Protein AF-A0A960UH64-F1 (afdb_monomer)

Nearest PDB structures (foldseek):
  5wip-assembly2_C  TM=5.160E-01  e=3.549E+00  Escherichia coli
  3jz6-assembly1_B  TM=3.377E-01  e=2.152E+00  Mycolicibacterium smegmatis

Solvent-accessible surface area (backbone atoms only — not comparable to full-atom values): 14052 Å² total; per-residue (Å²): 138,87,81,83,78,82,79,77,79,79,76,73,73,74,68,74,77,76,62,58,69,47,74,23,40,41,36,52,52,92,65,60,52,46,30,49,35,31,14,80,84,61,44,69,88,52,96,62,34,46,77,42,92,66,54,52,93,79,38,16,46,43,42,82,36,51,4,58,62,13,34,42,33,33,27,91,78,78,88,62,60,41,90,68,32,37,85,74,21,40,36,48,42,48,28,22,45,37,39,30,31,28,49,55,28,56,76,70,24,73,30,44,35,60,65,40,37,43,38,34,47,38,72,60,39,43,84,85,53,72,68,40,37,36,32,50,77,42,62,80,45,35,32,27,36,68,90,76,21,44,31,33,37,29,30,24,36,40,39,37,40,69,91,48,70,53,66,41,72,75,29,52,35,40,42,40,38,50,79,38,48,56,78,43,65,83,72,53,83,86,43,66,64,51,45,67,45,51,38,49,52,35,56,69,68,59,34,46,28,41,37,39,41,39,37,34,36,46,48,61,47,45,95,89,53,93,51,69,63,25,47,36,38,38,37,43,32,24,42,35,62,83,66,87,67,97,75,68,74,88,66,69,73,74,77,82,112

Sequence (257 aa):
MRRFLFALALLTAALPAGAAELTYSFLAGDVSMVNHWPGADGHVGTVDDVVDGNTSPMSGSDPNLNGSYCYNAFDFGSGNTDTGMPPGFNAMTFVDGTVGIDTDVAASGGGPLVTGMEILSGTQPFQGHGPFSASFINVSAGSYDPGTGAFSLTCDFQATLVGGSDQADGMVLTGAAWVLDQADFSTGVGDPYVDDVLVTLAQDAGATSLVYVQVSGTVPAANGGSWPAMPIYGVIVGLSSATPTAESSLGAIKSLF

Radius of gyration: 20.9 Å; Cα contacts (8 Å, |Δi|>4): 596; chains: 1; bounding box: 45×67×73 Å

Foldseek 3Di:
DDDDDPPPPPPPPPPPPQQDKDKFWFAFDPPQLQQFQQALVRFRPDPRGGRDPDAFPLFGFRRPFGQNRKKKFKDQPPPDDTNSHHPPTRDMAGWTWMWIARVVCLVVKAWAGTAKTKTWGPDDDSPPWGTKIKIFPGWDTKTADQLQQWIKTFTKMWMQIPVGIDIFHRWIKTDGKYKDFPVCLVVDNPDCCCNVPVSVVCVLQQFGMKMWDWIWTWRPDDPPDPGHTMIMIIITITTHHPDDPPPRNPPDPVPPD

Secondary structure (DSSP, 8-state):
--------------------EEEEEE---SS--TTEE--TTS-SSSTT-EE-SS--SS----S-SS-TT-EEEE--S-SPPPTTSSTT--EEEE-EEEEEEEHHHHHH-SS-SEEEEEEE-----STT----EEEEEEEEEEEE-TTT-EEEEEEEEEEEETTEEEEEEEEEEEEEEEEEETTGGGT--S-HIIIIIIHHHHHHTT-SEEEEEEEEEEEPPPTT-SPPPEEEEEEEEEEE-SS--TTSTTSSGGG--

Mean predicted aligned error: 11.51 Å

Structure (mmCIF, N/CA/C/O backbone):
data_AF-A0A960UH64-F1
#
_entry.id   AF-A0A960UH64-F1
#
loop_
_atom_site.group_PDB
_atom_site.id
_atom_site.type_symbol
_atom_site.label_atom_id
_atom_site.label_alt_id
_atom_site.label_comp_id
_atom_site.label_asym_id
_atom_site.label_entity_id
_atom_site.label_seq_id
_atom_site.pdbx_PDB_ins_code
_atom_site.Cartn_x
_atom_site.Cartn_y
_atom_site.Cartn_z
_atom_site.occupancy
_atom_site.B_iso_or_equiv
_atom_site.auth_seq_id
_atom_site.auth_comp_id
_atom_site.auth_asym_id
_atom_site.auth_atom_id
_atom_site.pdbx_PDB_model_num
ATOM 1 N N . MET A 1 1 ? 25.027 43.057 49.360 1.00 35.31 1 MET A N 1
ATOM 2 C CA . MET A 1 1 ? 25.355 42.261 48.157 1.00 35.31 1 MET A CA 1
ATOM 3 C C . MET A 1 1 ? 24.121 41.463 47.753 1.00 35.31 1 MET A C 1
ATOM 5 O O . MET A 1 1 ? 23.773 40.513 48.439 1.00 35.31 1 MET A O 1
ATOM 9 N N . ARG A 1 2 ? 23.398 41.921 46.723 1.00 25.47 2 ARG A N 1
ATOM 10 C CA . ARG A 1 2 ? 22.181 41.281 46.194 1.00 25.47 2 ARG A CA 1
ATOM 11 C C . ARG A 1 2 ? 22.601 40.231 45.163 1.00 25.47 2 ARG A C 1
ATOM 13 O O . ARG A 1 2 ? 23.235 40.592 44.178 1.00 25.47 2 ARG A O 1
ATOM 20 N N . ARG A 1 3 ? 22.296 38.955 45.403 1.00 27.31 3 ARG A N 1
ATOM 21 C CA . ARG A 1 3 ? 22.497 37.879 44.422 1.00 27.31 3 ARG A CA 1
ATOM 22 C C . ARG A 1 3 ? 21.222 37.758 43.589 1.00 27.31 3 ARG A C 1
ATOM 24 O O . ARG A 1 3 ? 20.190 37.354 44.109 1.00 27.31 3 ARG A O 1
ATOM 31 N N . PHE A 1 4 ? 21.306 38.169 42.327 1.00 25.70 4 PHE A N 1
ATOM 32 C CA . PHE A 1 4 ? 20.322 37.855 41.296 1.00 25.70 4 PHE A CA 1
ATOM 33 C C . PHE A 1 4 ? 20.438 36.358 40.979 1.00 25.70 4 PHE A C 1
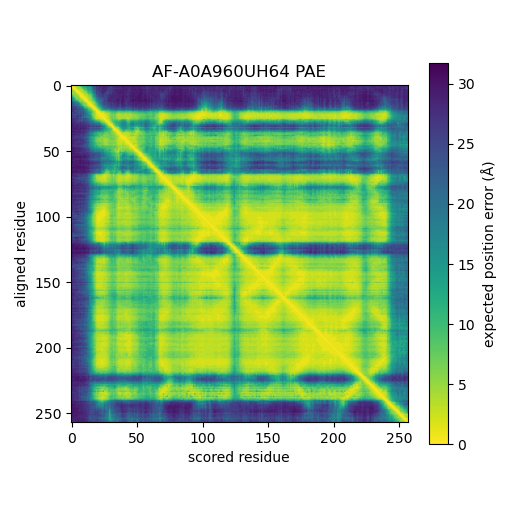ATOM 35 O O . PHE A 1 4 ? 21.462 35.924 40.456 1.00 25.70 4 PHE A O 1
ATOM 42 N N . LEU A 1 5 ? 19.420 35.568 41.329 1.00 26.08 5 LEU A N 1
ATOM 43 C CA . LEU A 1 5 ? 19.230 34.242 40.747 1.00 26.08 5 LEU A CA 1
ATOM 44 C C . LEU A 1 5 ? 18.577 34.443 39.376 1.00 26.08 5 LEU A C 1
ATOM 46 O O . LEU A 1 5 ? 17.445 34.916 39.290 1.00 26.08 5 LEU A O 1
ATOM 50 N N . PHE A 1 6 ? 19.301 34.099 38.314 1.00 28.88 6 PHE A N 1
ATOM 51 C CA . PHE A 1 6 ? 18.718 33.868 36.999 1.00 28.88 6 PHE A CA 1
ATOM 52 C C . PHE A 1 6 ? 17.821 32.629 37.098 1.00 28.88 6 PHE A C 1
ATOM 54 O O . PHE A 1 6 ? 18.313 31.514 37.268 1.00 28.88 6 PHE A O 1
ATOM 61 N N . ALA A 1 7 ? 16.506 32.827 37.024 1.00 27.81 7 ALA A N 1
ATOM 62 C CA . ALA A 1 7 ? 15.573 31.752 36.738 1.00 27.81 7 ALA A CA 1
ATOM 63 C C . ALA A 1 7 ? 15.769 31.362 35.268 1.00 27.81 7 ALA A C 1
ATOM 65 O O . ALA A 1 7 ? 15.350 32.081 34.362 1.00 27.81 7 ALA 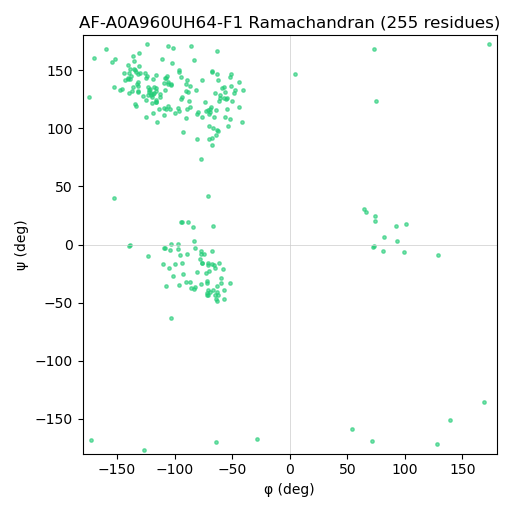A O 1
ATOM 66 N N . LEU A 1 8 ? 16.467 30.251 35.037 1.00 24.98 8 LEU A N 1
ATOM 67 C CA . LEU A 1 8 ? 16.460 29.571 33.753 1.00 24.98 8 LEU A CA 1
ATOM 68 C C . LEU A 1 8 ? 15.039 29.030 33.562 1.00 24.98 8 LEU A C 1
ATOM 70 O O . LEU A 1 8 ? 14.661 28.031 34.172 1.00 24.98 8 LEU A O 1
ATOM 74 N N . ALA A 1 9 ? 14.231 29.741 32.776 1.00 26.84 9 ALA A N 1
ATOM 75 C CA . ALA A 1 9 ? 12.989 29.208 32.248 1.00 26.84 9 ALA A CA 1
ATOM 76 C C . ALA A 1 9 ? 13.368 28.038 31.338 1.00 26.84 9 ALA A C 1
ATOM 78 O O . ALA A 1 9 ? 13.813 28.230 30.207 1.00 26.84 9 ALA A O 1
ATOM 79 N N . LEU A 1 10 ? 13.265 26.824 31.877 1.00 26.22 10 LEU A N 1
ATOM 80 C CA . LEU A 1 10 ? 13.303 25.608 31.090 1.00 26.22 10 LEU A CA 1
ATOM 81 C C . LEU A 1 10 ? 12.024 25.625 30.249 1.00 26.22 10 LEU A C 1
ATOM 83 O O . LEU A 1 10 ? 10.953 25.230 30.703 1.00 26.22 10 LEU A O 1
ATOM 87 N N . LEU A 1 11 ? 12.128 26.182 29.045 1.00 26.58 11 LEU A N 1
ATOM 88 C CA . LEU A 1 11 ? 11.157 25.967 27.991 1.00 26.58 11 LEU A CA 1
ATOM 89 C C . LEU A 1 11 ? 11.307 24.489 27.615 1.00 26.58 11 LEU A C 1
ATOM 91 O O . LEU A 1 11 ? 12.091 24.129 26.741 1.00 26.58 11 LEU A O 1
ATOM 95 N N . THR A 1 12 ? 10.622 23.603 28.335 1.00 29.28 12 THR A N 1
ATOM 96 C CA . THR A 1 12 ? 10.294 22.299 27.777 1.00 29.28 12 THR A CA 1
ATOM 97 C C . THR A 1 12 ? 9.371 22.609 26.612 1.00 29.28 12 THR A C 1
ATOM 99 O O . THR A 1 12 ? 8.174 22.820 26.802 1.00 29.28 12 THR A O 1
ATOM 102 N N . ALA A 1 13 ? 9.936 22.716 25.409 1.00 32.47 13 ALA A N 1
ATOM 103 C CA . ALA A 1 13 ? 9.171 22.372 24.230 1.00 32.47 13 ALA A CA 1
ATOM 104 C C . ALA A 1 13 ? 8.634 20.974 24.531 1.00 32.47 13 ALA A C 1
ATOM 106 O O . ALA A 1 13 ? 9.412 20.027 24.666 1.00 32.47 13 ALA A O 1
ATOM 107 N N . ALA A 1 14 ? 7.332 20.876 24.792 1.00 31.30 14 ALA A N 1
ATOM 108 C CA . ALA A 1 14 ? 6.680 19.592 24.738 1.00 31.30 14 ALA A CA 1
ATOM 109 C C . ALA A 1 14 ? 6.976 19.089 23.327 1.00 31.30 14 ALA A C 1
ATOM 111 O O . ALA A 1 14 ? 6.514 19.680 22.350 1.00 31.30 14 ALA A O 1
ATOM 112 N N . LEU A 1 15 ? 7.819 18.062 23.221 1.00 32.69 15 LEU A N 1
ATOM 113 C CA . LEU A 1 15 ? 7.718 17.173 22.079 1.00 32.69 15 LEU A CA 1
ATOM 114 C C . LEU A 1 15 ? 6.224 16.826 21.991 1.00 32.69 15 LEU A C 1
ATOM 116 O O . LEU A 1 15 ? 5.642 16.541 23.050 1.00 32.69 15 LEU A O 1
ATOM 120 N N . PRO A 1 16 ? 5.576 16.947 20.817 1.00 42.41 16 PRO A N 1
ATOM 121 C CA . PRO A 1 16 ? 4.216 16.447 20.682 1.00 42.41 16 PRO A CA 1
ATOM 122 C C . PRO A 1 16 ? 4.212 15.034 21.263 1.00 42.41 16 PRO A C 1
ATOM 124 O O . PRO A 1 16 ? 5.175 14.288 21.053 1.00 42.41 16 PRO A O 1
ATOM 127 N N . ALA A 1 17 ? 3.219 14.737 22.109 1.00 45.78 17 ALA A N 1
ATOM 128 C CA . ALA A 1 17 ? 3.030 13.399 22.648 1.00 45.78 17 ALA A CA 1
ATOM 129 C C . ALA A 1 17 ? 3.210 12.435 21.477 1.00 45.78 17 ALA A C 1
ATOM 131 O O . ALA A 1 17 ? 2.547 12.619 20.460 1.00 45.78 17 ALA A O 1
ATOM 132 N N . GLY A 1 18 ? 4.215 11.559 21.562 1.00 48.06 18 GLY A N 1
ATOM 133 C CA . GLY A 1 18 ? 4.558 10.691 20.445 1.00 48.06 18 GLY A CA 1
ATOM 134 C C . GLY A 1 18 ? 3.298 9.944 20.058 1.00 48.06 18 GLY A C 1
ATOM 135 O O . GLY A 1 18 ? 2.747 9.246 20.913 1.00 48.06 18 GLY A O 1
ATOM 136 N N . ALA A 1 19 ? 2.822 10.169 18.835 1.00 54.75 19 ALA A N 1
ATOM 137 C CA . ALA A 1 19 ? 1.709 9.413 18.304 1.00 54.75 19 ALA A CA 1
ATOM 138 C C . ALA A 1 19 ? 2.031 7.930 18.490 1.00 54.75 19 ALA A C 1
ATOM 140 O O . ALA A 1 19 ? 3.183 7.510 18.318 1.00 54.75 19 ALA A O 1
ATOM 141 N N . ALA A 1 20 ? 1.048 7.149 18.929 1.00 76.06 20 ALA A N 1
ATOM 142 C CA . ALA A 1 20 ? 1.246 5.715 18.984 1.00 76.06 20 ALA A CA 1
ATOM 143 C C . ALA A 1 20 ? 1.431 5.228 17.538 1.00 76.06 20 ALA A C 1
ATOM 145 O O . ALA A 1 20 ? 0.555 5.384 16.694 1.00 76.06 20 ALA A O 1
ATOM 146 N N . GLU A 1 21 ? 2.616 4.709 17.228 1.00 85.00 21 GLU A N 1
ATOM 147 C CA . GLU A 1 21 ? 2.879 4.075 15.942 1.00 85.00 21 GLU A CA 1
ATOM 148 C C . GLU A 1 21 ? 2.509 2.597 16.044 1.00 85.00 21 GLU A C 1
ATOM 150 O O . GLU A 1 21 ? 2.923 1.910 16.985 1.00 85.00 21 GLU A O 1
ATOM 155 N N . LEU A 1 22 ? 1.747 2.105 15.068 1.00 86.94 22 LEU A N 1
ATOM 156 C CA . LEU A 1 22 ? 1.495 0.681 14.897 1.00 86.94 22 LEU A CA 1
ATOM 157 C C . LEU A 1 22 ? 2.153 0.192 13.607 1.00 86.94 22 LEU A C 1
ATOM 159 O O . LEU A 1 22 ? 1.912 0.732 12.529 1.00 86.94 22 LEU A O 1
ATOM 163 N N . THR A 1 23 ? 2.966 -0.854 13.722 1.00 87.75 23 THR A N 1
ATOM 164 C CA . THR A 1 23 ? 3.600 -1.505 12.574 1.00 87.75 23 THR A CA 1
ATOM 165 C C . THR A 1 23 ? 2.755 -2.683 12.107 1.00 87.75 23 THR A C 1
ATOM 167 O O . THR A 1 23 ? 2.442 -3.584 12.887 1.00 87.75 23 THR A O 1
ATOM 170 N N . TYR A 1 24 ? 2.435 -2.699 10.819 1.00 86.06 24 TYR A N 1
ATOM 171 C CA . TYR A 1 24 ? 1.737 -3.786 10.146 1.00 86.06 24 TYR A CA 1
ATOM 172 C C . TYR A 1 24 ? 2.719 -4.572 9.287 1.00 86.06 24 TYR A C 1
ATOM 174 O O . TYR A 1 24 ? 3.557 -3.980 8.607 1.00 86.06 24 TYR A O 1
ATOM 182 N N . SER A 1 25 ? 2.609 -5.900 9.301 1.00 83.56 25 SER A N 1
ATOM 183 C CA . SER A 1 25 ? 3.310 -6.757 8.336 1.00 83.56 25 SER A CA 1
ATOM 184 C C . SER A 1 25 ? 2.437 -6.945 7.106 1.00 83.56 25 SER A C 1
ATOM 186 O O . SER A 1 25 ? 1.218 -7.071 7.247 1.00 83.56 25 SER A O 1
ATOM 188 N N . PHE A 1 26 ? 3.046 -6.955 5.923 1.00 81.81 26 PHE A N 1
ATOM 189 C CA . PHE A 1 26 ? 2.315 -7.160 4.678 1.00 81.81 26 PHE A CA 1
ATOM 190 C C . PHE A 1 26 ? 1.664 -8.541 4.660 1.00 81.81 26 PHE A C 1
ATOM 192 O O . PHE A 1 26 ? 2.213 -9.530 5.149 1.00 81.81 26 PHE A O 1
ATOM 199 N N . LEU A 1 27 ? 0.455 -8.597 4.115 1.00 70.50 27 LEU A N 1
ATOM 200 C CA . LEU A 1 27 ? -0.322 -9.814 4.030 1.00 70.50 27 LEU A CA 1
ATOM 201 C C . LEU A 1 27 ? 0.308 -10.752 2.999 1.00 70.50 27 LEU A C 1
ATOM 203 O O . LEU A 1 27 ? 0.335 -10.476 1.796 1.00 70.50 27 LEU A O 1
ATOM 207 N N . ALA A 1 28 ? 0.779 -11.895 3.490 1.00 61.06 28 ALA A N 1
ATOM 208 C CA . ALA A 1 28 ? 1.153 -13.039 2.676 1.00 61.06 28 ALA A CA 1
ATOM 209 C C . ALA A 1 28 ? -0.055 -13.968 2.485 1.00 61.06 28 ALA A C 1
ATOM 211 O O . ALA A 1 28 ? -0.807 -14.211 3.426 1.00 61.06 28 ALA A O 1
ATOM 212 N N . GLY A 1 29 ? -0.254 -14.483 1.269 1.00 50.84 29 GLY A N 1
ATOM 213 C CA . GLY A 1 29 ? -1.280 -15.493 1.006 1.00 50.84 29 GLY A CA 1
ATOM 214 C C . GLY A 1 29 ? -0.802 -16.899 1.390 1.00 50.84 29 GLY A C 1
ATOM 215 O O . GLY A 1 29 ? 0.291 -17.302 1.001 1.00 50.84 29 GLY A O 1
ATOM 216 N N . ASP A 1 30 ? -1.638 -17.661 2.105 1.00 44.91 30 ASP A N 1
ATOM 217 C CA . ASP A 1 30 ? -1.375 -19.068 2.475 1.00 44.91 30 ASP A CA 1
ATOM 218 C C . ASP A 1 30 ? -1.596 -20.037 1.303 1.00 44.91 30 ASP A C 1
ATOM 220 O O . ASP A 1 30 ? -0.911 -21.053 1.155 1.00 44.91 30 ASP A O 1
ATOM 224 N N . VAL A 1 31 ? -2.569 -19.716 0.450 1.00 42.53 31 VAL A N 1
ATOM 225 C CA . VAL A 1 31 ? -2.701 -20.304 -0.876 1.00 42.53 31 VAL A CA 1
ATOM 226 C C . VAL A 1 31 ? -2.104 -19.275 -1.789 1.00 42.53 31 VAL A C 1
ATOM 228 O O . VAL A 1 31 ? -2.600 -18.160 -1.907 1.00 42.53 31 VAL A O 1
ATOM 231 N N . SER A 1 32 ? -0.988 -19.659 -2.367 1.00 42.56 32 SER A N 1
ATOM 232 C CA . SER A 1 32 ? -0.290 -18.923 -3.384 1.00 42.56 32 SER A CA 1
ATOM 233 C C . SER A 1 32 ? -1.347 -18.351 -4.354 1.00 42.56 32 SER A C 1
ATOM 235 O O . SER A 1 32 ? -1.951 -19.123 -5.108 1.00 42.56 32 SER A O 1
ATOM 237 N N . MET A 1 33 ? -1.639 -17.041 -4.300 1.00 47.38 33 MET A N 1
ATOM 238 C CA . MET A 1 33 ? -2.522 -16.332 -5.252 1.00 47.38 33 MET A CA 1
ATOM 239 C C . MET A 1 33 ? -1.817 -16.220 -6.606 1.00 47.38 33 MET A C 1
ATOM 241 O O . MET A 1 33 ? -1.794 -15.207 -7.288 1.00 47.38 33 MET A O 1
ATOM 245 N N . VAL A 1 34 ? -1.172 -17.323 -6.966 1.00 43.75 34 VAL A N 1
ATOM 246 C CA . VAL A 1 34 ? 0.052 -17.378 -7.728 1.00 43.75 34 VAL A CA 1
ATOM 247 C C . VAL A 1 34 ? -0.215 -17.005 -9.169 1.00 43.75 34 VAL A C 1
ATOM 249 O O . VAL A 1 34 ? 0.604 -16.423 -9.857 1.00 43.75 34 VAL A O 1
ATOM 252 N N . ASN A 1 35 ? -1.411 -17.322 -9.621 1.00 48.78 35 ASN A N 1
ATOM 253 C CA . ASN A 1 35 ? -1.801 -17.062 -10.981 1.00 48.78 35 ASN A CA 1
ATOM 254 C C . ASN A 1 35 ? -2.710 -15.844 -11.080 1.00 48.78 35 ASN A C 1
ATOM 256 O O . ASN A 1 35 ? -3.133 -15.579 -12.185 1.00 48.78 35 ASN A O 1
ATOM 260 N N . HIS A 1 36 ? -3.036 -15.154 -9.979 1.00 54.34 36 HIS A N 1
ATOM 261 C CA . HIS A 1 36 ? -3.982 -14.039 -9.963 1.00 54.34 36 HIS A CA 1
ATOM 262 C C . HIS A 1 36 ? -3.223 -12.730 -10.148 1.00 54.34 36 HIS A C 1
ATOM 264 O O . HIS A 1 36 ? -2.651 -12.170 -9.212 1.00 54.34 36 HIS A O 1
ATOM 270 N N . TRP A 1 37 ? -3.188 -12.266 -11.390 1.00 66.56 37 TRP A N 1
ATOM 271 C CA . TRP A 1 37 ? -2.757 -10.909 -11.689 1.00 66.56 37 TRP A CA 1
ATOM 272 C C . TRP A 1 37 ? -3.877 -9.948 -11.316 1.00 66.56 37 TRP A C 1
ATOM 274 O O . TRP A 1 37 ? -5.038 -10.293 -11.568 1.00 66.56 37 TRP A O 1
ATOM 284 N N . PRO A 1 38 ? -3.558 -8.767 -10.753 1.00 68.25 38 PRO A N 1
ATOM 285 C CA . PRO A 1 38 ? -4.589 -7.790 -10.498 1.00 68.25 38 PRO A CA 1
ATOM 286 C C . PRO A 1 38 ? -5.314 -7.482 -11.801 1.00 68.25 38 PRO A C 1
ATOM 288 O O . PRO A 1 38 ? -4.681 -7.263 -12.842 1.00 68.25 38 PRO A O 1
ATOM 291 N N . GLY A 1 39 ? -6.641 -7.523 -11.732 1.00 64.62 39 GLY A N 1
ATOM 292 C CA . GLY A 1 39 ? -7.510 -7.238 -12.858 1.00 64.62 39 GLY A CA 1
ATOM 293 C C . GLY A 1 39 ? -7.380 -5.792 -13.336 1.00 64.62 39 GLY A C 1
ATOM 294 O O . GLY A 1 39 ? -6.517 -5.012 -12.919 1.00 64.62 39 GLY A O 1
ATOM 295 N N . ALA A 1 40 ? -8.283 -5.391 -14.227 1.00 70.00 40 ALA A N 1
ATOM 296 C CA . ALA A 1 40 ? -8.311 -4.007 -14.702 1.00 70.00 40 ALA A CA 1
ATOM 297 C C . ALA A 1 40 ? -8.666 -3.015 -13.579 1.00 70.00 40 ALA A C 1
ATOM 299 O O . ALA A 1 40 ? -8.389 -1.820 -13.710 1.00 70.00 40 ALA A O 1
ATOM 300 N N . ASP A 1 41 ? -9.286 -3.502 -12.504 1.00 73.31 41 ASP A N 1
ATOM 301 C CA . ASP A 1 41 ? -9.622 -2.730 -11.313 1.00 73.31 41 ASP A CA 1
ATOM 302 C C . ASP A 1 41 ? -8.423 -2.481 -10.376 1.00 73.31 41 ASP A C 1
ATOM 304 O O . ASP A 1 41 ? -8.499 -1.611 -9.509 1.00 73.31 41 ASP A O 1
ATOM 308 N N . GLY A 1 42 ? -7.298 -3.173 -10.588 1.00 75.19 42 GLY A N 1
ATOM 309 C CA . GLY A 1 42 ? -6.106 -3.051 -9.755 1.00 75.19 42 GLY A CA 1
ATOM 310 C C . GLY A 1 42 ? -6.227 -3.730 -8.390 1.00 75.19 42 GLY A C 1
ATOM 311 O O . GLY A 1 42 ? -5.457 -3.399 -7.479 1.00 75.19 42 GLY A O 1
ATOM 312 N N . HIS A 1 43 ? -7.148 -4.674 -8.233 1.00 80.38 43 HIS A N 1
ATOM 313 C CA . HIS A 1 43 ? -7.341 -5.448 -7.014 1.00 80.38 43 HIS A CA 1
ATOM 314 C C . HIS A 1 43 ? -6.947 -6.909 -7.207 1.00 80.38 43 HIS A C 1
ATOM 316 O O . HIS A 1 43 ? -6.816 -7.376 -8.329 1.00 80.38 43 HIS A O 1
ATOM 322 N N . VAL A 1 44 ? -6.688 -7.599 -6.095 1.00 74.94 44 VAL A N 1
ATOM 323 C CA . VAL A 1 44 ? -6.331 -9.022 -6.070 1.00 74.94 44 VAL A CA 1
ATOM 324 C C . VAL A 1 44 ? -7.349 -9.742 -5.194 1.00 74.94 44 VAL A C 1
ATOM 326 O O . VAL A 1 44 ? -7.636 -9.304 -4.083 1.00 74.94 44 VAL A O 1
ATOM 329 N N . GLY A 1 45 ? -7.883 -10.864 -5.658 1.00 68.50 45 GLY A N 1
ATOM 330 C CA . GLY A 1 45 ? -8.965 -11.586 -4.988 1.00 68.50 45 GLY A CA 1
ATOM 331 C C . GLY A 1 45 ? -10.353 -11.180 -5.476 1.00 68.50 45 GLY A C 1
ATOM 332 O O . GLY A 1 45 ? -11.34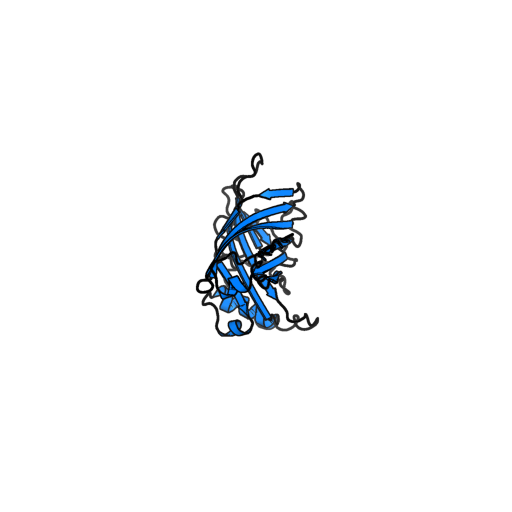1 -11.486 -4.806 1.00 68.50 45 GLY A O 1
ATOM 333 N N . THR A 1 46 ? -10.447 -10.503 -6.624 1.00 70.19 46 THR A N 1
ATOM 334 C CA . THR A 1 46 ? -11.710 -10.113 -7.261 1.00 70.19 46 THR A CA 1
ATOM 335 C C . THR A 1 46 ? -12.061 -11.044 -8.425 1.00 70.19 46 THR A C 1
ATOM 337 O O . THR A 1 46 ? -11.296 -11.907 -8.852 1.00 70.19 46 THR A O 1
ATOM 340 N N . VAL A 1 47 ? -13.293 -10.926 -8.932 1.00 65.94 47 VAL A N 1
ATOM 341 C CA . VAL A 1 47 ? -13.819 -11.817 -9.986 1.00 65.94 47 VAL A CA 1
ATOM 342 C C . VAL A 1 47 ? -13.184 -11.598 -11.363 1.00 65.94 47 VAL A C 1
ATOM 344 O O . VAL A 1 47 ? -13.368 -12.434 -12.248 1.00 65.94 47 VAL A O 1
ATOM 347 N N . ASP A 1 48 ? -12.505 -10.471 -11.568 1.00 59.00 48 ASP A N 1
ATOM 348 C CA . ASP A 1 48 ? -11.799 -10.114 -12.799 1.00 59.00 48 ASP A CA 1
ATOM 349 C C . ASP A 1 48 ? -10.298 -10.427 -12.753 1.00 59.00 48 ASP A C 1
ATOM 351 O O . ASP A 1 48 ? -9.620 -10.221 -13.763 1.00 59.00 48 ASP A O 1
ATOM 355 N N . ASP A 1 49 ? -9.805 -10.985 -11.640 1.00 62.06 49 ASP A N 1
ATOM 356 C CA . ASP A 1 49 ? -8.464 -11.552 -11.549 1.00 62.06 49 ASP A CA 1
ATOM 357 C C . ASP A 1 49 ? -8.224 -12.517 -12.714 1.00 62.06 49 ASP A C 1
ATOM 359 O O . ASP A 1 49 ? -8.934 -13.516 -12.913 1.00 62.06 49 ASP A O 1
ATOM 363 N N . VAL A 1 50 ? -7.173 -12.256 -13.484 1.00 59.72 50 VAL A N 1
ATOM 364 C CA . VAL A 1 50 ? -6.763 -13.174 -14.542 1.00 59.72 50 VAL A CA 1
ATOM 365 C C . VAL A 1 50 ? -5.963 -14.286 -13.894 1.00 59.72 50 VAL A C 1
ATOM 367 O O . VAL A 1 50 ? -4.856 -14.032 -13.437 1.00 59.72 50 VAL A O 1
ATOM 370 N N . VAL A 1 51 ? -6.510 -15.507 -13.894 1.00 56.41 51 VAL A N 1
ATOM 371 C CA . VAL A 1 51 ? -5.799 -16.730 -13.494 1.00 56.41 51 VAL A CA 1
ATOM 372 C C . VAL A 1 51 ? -4.935 -17.220 -14.663 1.00 56.41 51 VAL A C 1
ATOM 374 O O . VAL A 1 51 ? -5.407 -17.996 -15.496 1.00 56.41 51 VAL A O 1
ATOM 377 N N . ASP A 1 52 ? -3.674 -16.791 -14.742 1.00 52.41 52 ASP A N 1
ATOM 378 C CA . ASP A 1 52 ? -2.703 -17.280 -15.735 1.00 52.41 52 ASP A CA 1
ATOM 379 C C . ASP A 1 52 ? -1.436 -17.821 -15.059 1.00 52.41 52 ASP A C 1
ATOM 381 O O . ASP A 1 52 ? -0.771 -17.138 -14.285 1.00 52.41 52 ASP A O 1
ATOM 385 N N . GLY A 1 53 ? -1.105 -19.080 -15.364 1.00 49.22 53 GLY A N 1
ATOM 386 C CA . GLY A 1 53 ? 0.148 -19.715 -14.940 1.00 49.22 53 GLY A CA 1
ATOM 387 C C . GLY A 1 53 ? 1.362 -19.276 -15.756 1.00 49.22 53 GLY A C 1
ATOM 388 O O . GLY A 1 53 ? 2.483 -19.679 -15.449 1.00 49.22 53 GLY A O 1
ATOM 389 N N . ASN A 1 54 ? 1.150 -18.481 -16.805 1.00 47.69 54 ASN A N 1
ATOM 390 C CA . ASN A 1 54 ? 2.205 -17.793 -17.521 1.00 47.69 54 ASN A CA 1
ATOM 391 C C . ASN A 1 54 ? 2.298 -16.368 -16.988 1.00 47.69 54 ASN A C 1
ATOM 393 O O . ASN A 1 54 ? 1.382 -15.563 -17.125 1.00 47.69 54 ASN A O 1
ATOM 397 N N . THR A 1 55 ? 3.444 -16.050 -16.404 1.00 49.81 55 THR A N 1
ATOM 398 C CA . THR A 1 55 ? 3.822 -14.679 -16.090 1.00 49.81 55 THR A CA 1
ATOM 399 C C . THR A 1 55 ? 3.676 -13.759 -17.301 1.00 49.81 55 THR A C 1
ATOM 401 O O . THR A 1 55 ? 3.965 -14.203 -18.418 1.00 49.81 55 THR A O 1
ATOM 404 N N . SER A 1 56 ? 3.323 -12.483 -17.083 1.00 47.28 56 SER A N 1
ATOM 405 C CA . SER A 1 56 ? 3.348 -11.454 -18.134 1.00 47.28 56 SER A CA 1
ATOM 406 C C . SER A 1 56 ? 4.598 -11.605 -19.023 1.00 47.28 56 SER A C 1
ATOM 408 O O . SER A 1 56 ? 5.714 -11.752 -18.509 1.00 47.28 56 SER A O 1
ATOM 410 N N . PRO A 1 57 ? 4.444 -11.568 -20.362 1.00 45.31 57 PRO A N 1
ATOM 411 C CA . PRO A 1 57 ? 5.563 -11.720 -21.289 1.00 45.31 57 PRO A CA 1
ATOM 412 C C . PRO A 1 57 ? 6.534 -10.534 -21.233 1.00 45.31 57 PRO A C 1
ATOM 414 O O . PRO A 1 57 ? 7.650 -10.637 -21.743 1.00 45.31 57 PRO A O 1
ATOM 417 N N . MET A 1 58 ? 6.104 -9.411 -20.650 1.00 45.91 58 MET A N 1
ATOM 418 C CA . MET A 1 58 ? 6.909 -8.207 -20.484 1.00 45.91 58 MET A CA 1
ATOM 419 C C . MET A 1 58 ? 7.742 -8.286 -19.210 1.00 45.91 58 MET A C 1
ATOM 421 O O . MET A 1 58 ? 8.896 -7.863 -19.242 1.00 45.91 58 MET A O 1
ATOM 425 N N . SER A 1 59 ? 7.192 -8.852 -18.126 1.00 45.62 59 SER A N 1
ATOM 426 C CA . SER A 1 59 ? 7.894 -9.115 -16.868 1.00 45.62 59 SER A CA 1
ATOM 427 C C . SER A 1 59 ? 6.959 -9.903 -15.896 1.00 45.62 59 SER A C 1
ATOM 429 O O . SER A 1 59 ? 5.835 -9.485 -15.654 1.00 45.62 59 SER A O 1
ATOM 431 N N . GLY A 1 60 ? 7.375 -11.050 -15.328 1.00 44.94 60 GLY A N 1
ATOM 432 C CA . GLY A 1 60 ? 6.605 -11.825 -14.324 1.00 44.94 60 GLY A CA 1
ATOM 433 C C . GLY A 1 60 ? 6.942 -11.578 -12.852 1.00 44.94 60 GLY A C 1
ATOM 434 O O . GLY A 1 60 ? 8.117 -11.396 -12.614 1.00 44.94 60 GLY A O 1
ATOM 435 N N . SER A 1 61 ? 6.015 -11.681 -11.869 1.00 42.47 61 SER A N 1
ATOM 436 C CA . SER A 1 61 ? 6.326 -12.169 -10.491 1.00 42.47 61 SER A CA 1
ATOM 437 C C . SER A 1 61 ? 6.017 -13.713 -10.288 1.00 42.47 61 SER A C 1
ATOM 439 O O . SER A 1 61 ? 5.231 -14.206 -11.077 1.00 42.47 61 SER A O 1
ATOM 441 N N . ASP A 1 62 ? 6.682 -14.534 -9.423 1.00 42.50 62 ASP A N 1
ATOM 442 C CA . ASP A 1 62 ? 6.898 -16.016 -9.486 1.00 42.50 62 ASP A CA 1
ATOM 443 C C . ASP A 1 62 ? 6.335 -16.282 -8.176 1.00 42.50 62 ASP A C 1
ATOM 445 O O . ASP A 1 62 ? 6.832 -15.791 -7.154 1.00 42.50 62 ASP A O 1
ATOM 449 N N . PRO A 1 63 ? 5.188 -16.890 -8.194 1.00 43.06 63 PRO A N 1
ATOM 450 C CA . PRO A 1 63 ? 4.198 -16.170 -7.444 1.00 43.06 63 PRO A CA 1
ATOM 451 C C . PRO A 1 63 ? 4.189 -16.749 -6.005 1.00 43.06 63 PRO A C 1
ATOM 453 O O . PRO A 1 63 ? 3.253 -16.620 -5.228 1.00 43.06 63 PRO A O 1
ATOM 456 N N . ASN A 1 64 ? 5.292 -17.424 -5.663 1.00 39.34 64 ASN A N 1
ATOM 457 C CA . ASN A 1 64 ? 5.547 -18.361 -4.591 1.00 39.34 64 ASN A CA 1
ATOM 458 C C . ASN A 1 64 ? 6.001 -17.683 -3.297 1.00 39.34 64 ASN A C 1
ATOM 460 O O . ASN A 1 64 ? 6.664 -18.329 -2.482 1.00 39.34 64 ASN A O 1
ATOM 464 N N . LEU A 1 65 ? 5.758 -16.383 -3.123 1.00 45.66 65 LEU A N 1
ATOM 465 C CA . LEU A 1 65 ? 6.411 -15.609 -2.072 1.00 45.66 65 LEU A CA 1
ATOM 466 C C . LEU A 1 65 ? 5.430 -14.729 -1.311 1.00 45.66 65 LEU A C 1
ATOM 468 O O . LEU A 1 65 ? 4.412 -14.292 -1.847 1.00 45.66 65 LEU A O 1
ATOM 472 N N . ASN A 1 66 ? 5.767 -14.505 -0.040 1.00 46.59 66 ASN A N 1
ATOM 473 C CA . ASN A 1 66 ? 5.083 -13.580 0.854 1.00 46.59 66 ASN A CA 1
ATOM 474 C C . ASN A 1 66 ? 4.780 -12.251 0.144 1.00 46.59 66 ASN A C 1
ATOM 476 O O . ASN A 1 66 ? 5.623 -11.755 -0.606 1.00 46.59 66 ASN A O 1
ATOM 480 N N . GLY A 1 67 ? 3.591 -11.692 0.395 1.00 51.22 67 GLY A N 1
ATOM 481 C CA . GLY A 1 67 ? 3.144 -10.452 -0.237 1.00 51.22 67 GLY A CA 1
ATOM 482 C C . GLY A 1 67 ? 2.166 -10.590 -1.402 1.00 51.22 67 GLY A C 1
ATOM 483 O O . GLY A 1 67 ? 2.024 -9.650 -2.165 1.00 51.22 67 GLY A O 1
ATOM 484 N N . SER A 1 68 ? 1.475 -11.718 -1.597 1.00 62.91 68 SER A N 1
ATOM 485 C CA . SER A 1 68 ? 0.617 -11.911 -2.786 1.00 62.91 68 SER A CA 1
ATOM 486 C C . SER A 1 68 ? -0.547 -10.909 -2.929 1.00 62.91 68 SER A C 1
ATOM 488 O O . SER A 1 68 ? -1.090 -10.774 -4.017 1.00 62.91 68 SER A O 1
ATOM 490 N N . TYR A 1 69 ? -0.907 -10.184 -1.864 1.00 69.88 69 TYR A N 1
ATOM 491 C CA . TYR A 1 69 ? -1.887 -9.085 -1.898 1.00 69.88 69 TYR A CA 1
ATOM 492 C C . TYR A 1 69 ? -1.248 -7.693 -2.004 1.00 69.88 69 TYR A C 1
ATOM 494 O O . TYR A 1 69 ? -1.955 -6.690 -2.077 1.00 69.88 69 TYR A O 1
ATOM 502 N N . CYS A 1 70 ? 0.083 -7.620 -1.976 1.00 78.31 70 CYS A N 1
ATOM 503 C CA . CYS A 1 70 ? 0.849 -6.385 -1.990 1.00 78.31 70 CYS A CA 1
ATOM 504 C C . CYS A 1 70 ? 1.751 -6.353 -3.221 1.00 78.31 70 CYS A C 1
ATOM 506 O O . CYS A 1 70 ? 2.538 -7.268 -3.455 1.00 78.31 70 CYS A O 1
ATOM 508 N N . TYR A 1 71 ? 1.689 -5.294 -4.015 1.00 78.62 71 TYR A N 1
ATOM 509 C CA . TYR A 1 71 ? 2.492 -5.210 -5.228 1.00 78.62 71 TYR A CA 1
ATOM 510 C C . TYR A 1 71 ? 2.815 -3.772 -5.602 1.00 78.62 71 TYR A C 1
ATOM 512 O O . TYR A 1 71 ? 2.118 -2.841 -5.210 1.00 78.62 71 TYR A O 1
ATOM 520 N N . ASN A 1 72 ? 3.862 -3.616 -6.410 1.00 79.62 72 ASN A N 1
ATOM 521 C CA . ASN A 1 72 ? 4.183 -2.381 -7.110 1.00 79.62 72 ASN A CA 1
ATOM 522 C C . ASN A 1 72 ? 4.152 -2.625 -8.616 1.00 79.62 72 ASN A C 1
ATOM 524 O O . ASN A 1 72 ? 4.812 -3.545 -9.102 1.00 79.62 72 ASN A O 1
ATOM 528 N N . ALA A 1 73 ? 3.441 -1.774 -9.346 1.00 78.81 73 ALA A N 1
ATOM 529 C CA . ALA A 1 73 ? 3.434 -1.715 -10.796 1.00 78.81 73 ALA A CA 1
ATOM 530 C C . ALA A 1 73 ? 4.178 -0.469 -11.302 1.00 78.81 73 ALA A C 1
ATOM 532 O O . ALA A 1 73 ? 4.107 0.600 -10.692 1.00 78.81 73 ALA A O 1
ATOM 533 N N . PHE A 1 74 ? 4.887 -0.613 -12.422 1.00 76.81 74 PHE A N 1
ATOM 534 C CA . PHE A 1 74 ? 5.754 0.399 -13.026 1.00 76.81 74 PHE A CA 1
ATOM 535 C C . PHE A 1 74 ? 5.486 0.539 -14.528 1.00 76.81 74 PHE A C 1
ATOM 537 O O . PHE A 1 74 ? 5.160 -0.436 -15.213 1.00 76.81 74 PHE A O 1
ATOM 544 N N . ASP A 1 75 ? 5.645 1.760 -15.038 1.00 77.38 75 ASP A N 1
ATOM 545 C CA . ASP A 1 75 ? 5.858 2.004 -16.463 1.00 77.38 75 ASP A CA 1
ATOM 546 C C . ASP A 1 75 ? 7.262 2.569 -16.683 1.00 77.38 75 ASP A C 1
ATOM 548 O O . ASP A 1 75 ? 7.594 3.673 -16.251 1.00 77.38 75 ASP A O 1
ATOM 552 N N . PHE A 1 76 ? 8.087 1.816 -17.405 1.00 69.75 76 PHE A N 1
ATOM 553 C CA . PHE A 1 76 ? 9.430 2.247 -17.792 1.00 69.75 76 PHE A CA 1
ATOM 554 C C . PHE A 1 76 ? 9.454 3.110 -19.070 1.00 69.75 76 PHE A C 1
ATOM 556 O O . PHE A 1 76 ? 10.510 3.295 -19.676 1.00 69.75 76 PHE A O 1
ATOM 563 N N . GLY A 1 77 ? 8.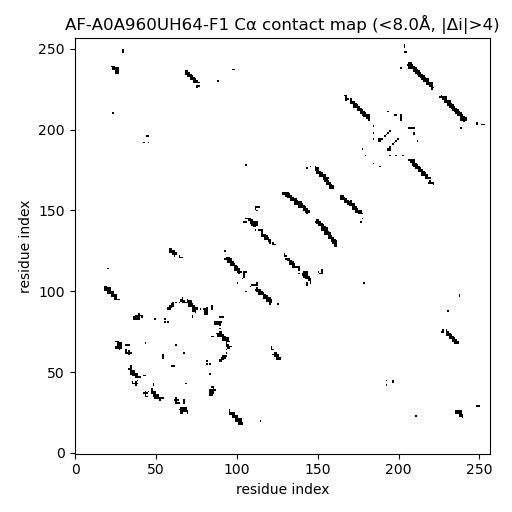303 3.627 -19.512 1.00 67.06 77 GLY A N 1
ATOM 564 C CA . GLY A 1 77 ? 8.176 4.488 -20.689 1.00 67.06 77 GLY A CA 1
ATOM 565 C C . GLY A 1 77 ? 8.316 3.733 -22.011 1.00 67.06 77 GLY A C 1
ATOM 566 O O . GLY A 1 77 ? 8.708 4.317 -23.022 1.00 67.06 77 GLY A O 1
ATOM 567 N N . SER A 1 78 ? 8.027 2.426 -22.017 1.00 66.25 78 SER A N 1
ATOM 568 C CA . SER A 1 78 ? 8.209 1.567 -23.198 1.00 66.25 78 SER A CA 1
ATOM 569 C C . SER A 1 78 ? 7.122 1.756 -24.264 1.00 66.25 78 SER A C 1
ATOM 571 O O . SER A 1 78 ? 7.298 1.329 -25.406 1.00 66.25 78 SER A O 1
ATOM 573 N N . GLY A 1 79 ? 5.994 2.380 -23.902 1.00 67.12 79 GLY A N 1
ATOM 574 C CA . GLY A 1 79 ? 4.817 2.533 -24.764 1.00 67.12 79 GLY A CA 1
ATOM 575 C C . GLY A 1 79 ? 4.025 1.238 -24.989 1.00 67.12 79 GLY A C 1
ATOM 576 O O . GLY A 1 79 ? 2.989 1.275 -25.648 1.00 67.12 79 GLY A O 1
ATOM 577 N N . ASN A 1 80 ? 4.483 0.114 -24.432 1.00 70.25 80 ASN A N 1
ATOM 578 C CA . ASN A 1 80 ? 3.780 -1.162 -24.437 1.00 70.25 80 ASN A CA 1
ATOM 579 C C . ASN A 1 80 ? 3.176 -1.374 -23.050 1.00 70.25 80 ASN A C 1
ATOM 581 O O . ASN A 1 80 ? 3.929 -1.469 -22.087 1.00 70.25 80 ASN A O 1
ATOM 585 N N . THR A 1 81 ? 1.849 -1.428 -22.951 1.00 73.00 81 THR A N 1
ATOM 586 C CA . THR A 1 81 ? 1.110 -1.771 -21.724 1.00 73.00 81 THR A CA 1
ATOM 587 C C . THR A 1 81 ? 0.780 -3.258 -21.715 1.00 73.00 81 THR A C 1
ATOM 589 O O . THR A 1 81 ? 0.466 -3.809 -22.774 1.00 73.00 81 THR A O 1
ATOM 592 N N . ASP A 1 82 ? 0.799 -3.897 -20.547 1.00 68.12 82 ASP A N 1
ATOM 593 C CA . ASP A 1 82 ? 0.310 -5.272 -20.412 1.00 68.12 82 ASP A CA 1
ATOM 594 C C . ASP A 1 82 ? -1.204 -5.280 -20.150 1.00 68.12 82 ASP A C 1
ATOM 596 O O . ASP A 1 82 ? -1.713 -4.472 -19.378 1.00 68.12 82 ASP A O 1
ATOM 600 N N . THR A 1 83 ? -1.943 -6.171 -20.813 1.00 68.88 83 THR A N 1
ATOM 601 C CA . THR A 1 83 ? -3.395 -6.314 -20.616 1.00 68.88 83 THR A CA 1
ATOM 602 C C . THR A 1 83 ? -3.759 -7.049 -19.327 1.00 68.88 83 THR A C 1
ATOM 604 O O . THR A 1 83 ? -4.918 -6.994 -18.930 1.00 68.88 83 THR A O 1
ATOM 607 N N . GLY A 1 84 ? -2.805 -7.746 -18.703 1.00 64.12 84 GLY A N 1
ATOM 608 C CA . GLY A 1 84 ? -2.949 -8.375 -17.386 1.00 64.12 84 GLY A CA 1
ATOM 609 C C . GLY A 1 84 ? -2.454 -7.500 -16.231 1.00 64.12 84 GLY A C 1
ATOM 610 O O . GLY A 1 84 ? -2.104 -8.028 -15.185 1.00 64.12 84 GLY A O 1
ATOM 611 N N . MET A 1 85 ? -2.333 -6.186 -16.430 1.00 69.44 85 MET A N 1
ATOM 612 C CA . MET A 1 85 ? -1.915 -5.222 -15.407 1.00 69.44 85 MET A CA 1
ATOM 613 C C . MET A 1 85 ? -2.891 -4.038 -15.370 1.00 69.44 85 MET A C 1
ATOM 615 O O . MET A 1 85 ? -3.624 -3.819 -16.344 1.00 69.44 85 MET A O 1
ATOM 619 N N . PRO A 1 86 ? -2.865 -3.215 -14.300 1.00 72.62 86 PRO A N 1
ATOM 620 C CA . PRO A 1 86 ? -3.605 -1.964 -14.281 1.00 72.62 86 PRO A CA 1
ATOM 621 C C . PRO A 1 86 ? -3.286 -1.108 -15.522 1.00 72.62 86 PRO A C 1
ATOM 623 O O . PRO A 1 86 ? -2.139 -1.098 -15.995 1.00 72.62 86 PRO A O 1
ATOM 626 N N . PRO A 1 87 ? -4.269 -0.370 -16.073 1.00 76.19 87 PRO A N 1
ATOM 627 C CA . PRO A 1 87 ? -4.073 0.386 -17.304 1.00 76.19 87 PRO A CA 1
ATOM 628 C C . PRO A 1 87 ? -2.872 1.338 -17.235 1.00 76.19 87 PRO A C 1
ATOM 630 O O . PRO A 1 87 ? -2.794 2.195 -16.358 1.00 76.19 87 PRO A O 1
ATOM 633 N N . GLY A 1 88 ? -1.960 1.220 -18.203 1.00 76.62 88 GLY A N 1
ATOM 634 C CA . GLY A 1 88 ? -0.784 2.089 -18.316 1.00 76.62 88 GLY A CA 1
ATOM 635 C C . GLY A 1 88 ? 0.516 1.501 -17.768 1.00 76.62 88 GLY A C 1
ATOM 636 O O . GLY A 1 88 ? 1.560 2.099 -17.997 1.00 76.62 88 GLY A O 1
ATOM 637 N N . PHE A 1 89 ? 0.483 0.334 -17.121 1.00 77.50 89 PHE A N 1
ATOM 638 C CA . PHE A 1 89 ? 1.669 -0.314 -16.554 1.00 77.50 89 PHE A CA 1
ATOM 639 C C . PHE A 1 89 ? 2.179 -1.471 -17.426 1.00 77.50 89 PHE A C 1
ATOM 641 O O . PHE A 1 89 ? 1.452 -2.031 -18.252 1.00 77.50 89 PHE A O 1
ATOM 648 N N . ASN A 1 90 ? 3.466 -1.798 -17.285 1.00 72.69 90 ASN A N 1
ATOM 649 C CA . ASN A 1 90 ? 4.122 -2.869 -18.051 1.00 72.69 90 ASN A CA 1
ATOM 650 C C . ASN A 1 90 ? 5.081 -3.743 -17.248 1.00 72.69 90 ASN A C 1
ATOM 652 O O . ASN A 1 90 ? 5.652 -4.696 -17.787 1.00 72.69 90 ASN A O 1
ATOM 656 N N . ALA A 1 91 ? 5.224 -3.439 -15.963 1.00 73.62 91 ALA A N 1
ATOM 657 C CA . ALA A 1 91 ? 5.862 -4.308 -15.006 1.00 73.62 91 ALA A CA 1
ATOM 658 C C . ALA A 1 91 ? 5.121 -4.291 -13.677 1.00 73.62 91 ALA A C 1
ATOM 660 O O . ALA A 1 91 ? 4.659 -3.241 -13.252 1.00 73.62 91 ALA A O 1
ATOM 661 N N . MET A 1 92 ? 5.049 -5.441 -13.008 1.00 74.38 92 MET A N 1
ATOM 662 C CA . MET A 1 92 ? 4.584 -5.580 -11.629 1.00 74.38 92 MET A CA 1
ATOM 663 C C . MET A 1 92 ? 5.391 -6.579 -10.772 1.00 74.38 92 MET A C 1
ATOM 665 O O . MET A 1 92 ? 5.572 -7.733 -11.159 1.00 74.38 92 MET A O 1
ATOM 669 N N . THR A 1 93 ? 5.813 -6.165 -9.575 1.00 73.19 93 THR A N 1
ATOM 670 C CA . THR A 1 93 ? 6.410 -7.048 -8.557 1.00 73.19 93 THR A CA 1
ATOM 671 C C . THR A 1 93 ? 5.492 -7.173 -7.352 1.00 73.19 93 THR A C 1
ATOM 673 O O . THR A 1 93 ? 5.099 -6.157 -6.782 1.00 73.19 93 THR A O 1
ATOM 676 N N . PHE A 1 94 ? 5.214 -8.398 -6.913 1.00 74.00 94 PHE A N 1
ATOM 677 C CA . PHE A 1 94 ? 4.701 -8.635 -5.562 1.00 74.00 94 PHE A CA 1
ATOM 678 C C . PHE A 1 94 ? 5.773 -8.299 -4.518 1.00 74.00 94 PHE A C 1
ATOM 680 O O . PHE A 1 94 ? 6.975 -8.404 -4.795 1.00 74.00 94 PHE A O 1
ATOM 687 N N . VAL A 1 95 ? 5.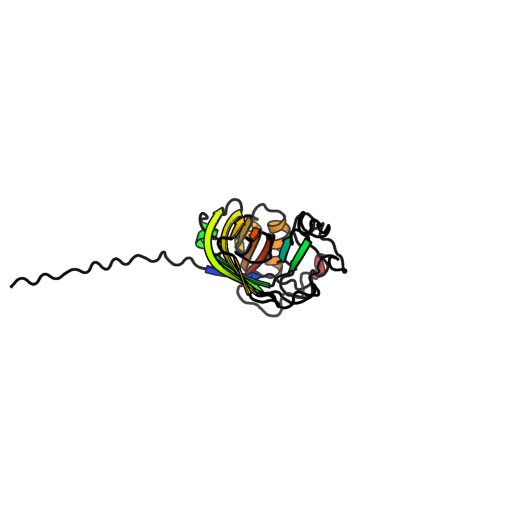345 -7.831 -3.344 1.00 76.12 95 VAL A N 1
ATOM 688 C CA . VAL A 1 95 ? 6.242 -7.321 -2.301 1.00 76.12 95 VAL A CA 1
ATOM 689 C C . VAL A 1 95 ? 5.835 -7.763 -0.903 1.00 76.12 95 VAL A C 1
ATOM 691 O O . VAL A 1 95 ? 4.663 -7.773 -0.557 1.00 76.12 95 VAL A O 1
ATOM 694 N N . ASP A 1 96 ? 6.831 -8.053 -0.076 1.00 77.31 96 ASP A N 1
ATOM 695 C CA . ASP A 1 96 ? 6.715 -8.285 1.362 1.00 77.31 96 ASP A CA 1
ATOM 696 C C . ASP A 1 96 ? 7.266 -7.068 2.125 1.00 77.31 96 ASP A C 1
ATOM 698 O O . ASP A 1 96 ? 7.866 -6.167 1.533 1.00 77.31 96 ASP A O 1
ATOM 702 N N . GLY A 1 97 ? 7.077 -7.029 3.440 1.00 80.62 97 GLY A N 1
ATOM 703 C CA . GLY A 1 97 ? 7.649 -6.000 4.294 1.00 80.62 97 GLY A CA 1
ATOM 704 C C . GLY A 1 97 ? 6.709 -5.496 5.377 1.00 80.62 97 GLY A C 1
ATOM 705 O O . GLY A 1 97 ? 5.870 -6.229 5.906 1.00 80.62 97 GLY A O 1
ATOM 706 N N . THR A 1 98 ? 6.904 -4.237 5.760 1.00 86.25 98 THR A N 1
ATOM 707 C CA . THR A 1 98 ? 6.158 -3.599 6.843 1.00 86.25 98 THR A CA 1
ATOM 708 C C . THR A 1 98 ? 5.799 -2.154 6.526 1.00 86.25 98 THR A C 1
ATOM 710 O O . THR A 1 98 ? 6.477 -1.468 5.759 1.00 86.25 98 THR A O 1
ATOM 713 N N . VAL A 1 99 ? 4.727 -1.674 7.151 1.00 89.25 99 VAL A N 1
ATOM 714 C CA . VAL A 1 99 ? 4.319 -0.267 7.119 1.00 89.25 99 VAL A CA 1
ATOM 715 C C . VAL A 1 99 ? 4.025 0.215 8.535 1.00 89.25 99 VAL A C 1
ATOM 717 O O . VAL A 1 99 ? 3.338 -0.461 9.302 1.00 89.25 99 VAL A O 1
ATOM 720 N N . GLY A 1 100 ? 4.573 1.375 8.887 1.00 91.69 100 GLY A N 1
ATOM 721 C CA . GLY A 1 100 ? 4.273 2.096 10.120 1.00 91.69 100 GLY A CA 1
ATOM 722 C C . GLY A 1 100 ? 3.111 3.059 9.903 1.00 91.69 100 GLY A C 1
ATOM 723 O O . GLY A 1 100 ? 3.097 3.800 8.917 1.00 91.69 100 GLY A O 1
ATOM 724 N N . ILE A 1 101 ? 2.137 3.033 10.810 1.00 92.75 101 ILE A N 1
ATOM 725 C CA . ILE A 1 101 ? 0.934 3.865 10.771 1.00 92.75 101 ILE A CA 1
ATOM 726 C C . ILE A 1 101 ? 0.857 4.718 12.034 1.00 92.75 101 ILE A C 1
ATOM 728 O O . ILE A 1 101 ? 0.923 4.193 13.147 1.00 92.75 101 ILE A O 1
ATOM 732 N N . ASP A 1 102 ? 0.666 6.022 11.850 1.00 93.50 102 ASP A N 1
ATOM 733 C CA . ASP A 1 102 ? 0.358 6.963 12.924 1.00 93.50 102 ASP A CA 1
ATOM 734 C C . ASP A 1 102 ? -1.117 6.802 13.321 1.00 93.50 102 ASP A C 1
ATOM 736 O O . ASP A 1 102 ? -2.022 7.149 12.554 1.00 93.50 102 ASP A O 1
ATOM 740 N N . THR A 1 103 ? -1.387 6.254 14.510 1.00 89.38 103 THR A N 1
ATOM 741 C CA . THR A 1 103 ? -2.770 5.980 14.930 1.00 89.38 103 THR A CA 1
ATOM 742 C C . THR A 1 103 ? -3.551 7.243 15.285 1.00 89.38 103 THR A C 1
ATOM 744 O O . THR A 1 103 ? -4.779 7.240 15.198 1.00 89.38 103 THR A O 1
ATOM 747 N N . ASP A 1 104 ? -2.872 8.326 15.672 1.00 91.62 104 ASP A N 1
ATOM 748 C CA . ASP A 1 104 ? -3.540 9.593 15.973 1.00 91.62 104 ASP A CA 1
ATOM 749 C C . ASP A 1 104 ? -4.029 10.237 14.672 1.00 91.62 104 ASP A C 1
ATOM 751 O O . ASP A 1 104 ? -5.172 10.701 14.593 1.00 91.62 104 ASP A O 1
ATOM 755 N N . VAL A 1 105 ? -3.206 10.198 13.619 1.00 93.81 105 VAL A N 1
ATOM 756 C CA . VAL A 1 105 ? -3.607 10.605 12.266 1.00 93.81 105 VAL A CA 1
ATOM 757 C C . VAL A 1 105 ? -4.662 9.656 11.703 1.00 93.81 105 VAL A C 1
ATOM 759 O O . VAL A 1 105 ? -5.617 10.133 11.098 1.00 93.81 105 VAL A O 1
ATOM 762 N N . ALA A 1 106 ? -4.560 8.344 11.931 1.00 91.69 106 ALA A N 1
ATOM 763 C CA . ALA A 1 106 ? -5.585 7.391 11.498 1.00 91.69 106 ALA A CA 1
ATOM 764 C C . ALA A 1 106 ? -6.972 7.729 12.075 1.00 91.69 106 ALA A C 1
ATOM 766 O O . ALA A 1 106 ? -7.974 7.641 11.371 1.00 91.69 106 ALA A O 1
ATOM 767 N N . ALA A 1 107 ? -7.030 8.169 13.335 1.00 90.31 107 ALA A N 1
ATOM 768 C CA . ALA A 1 107 ? -8.283 8.522 13.996 1.00 90.31 107 ALA A CA 1
ATOM 769 C C . ALA A 1 107 ? -8.779 9.942 13.666 1.00 90.31 107 ALA A C 1
ATOM 771 O O . ALA A 1 107 ? -9.986 10.176 13.594 1.00 90.31 107 ALA A O 1
ATOM 772 N N . SER A 1 108 ? -7.869 10.910 13.520 1.00 92.19 108 SER A N 1
ATOM 773 C CA . SER A 1 108 ? -8.219 12.340 13.441 1.00 92.19 108 SER A CA 1
ATOM 774 C C . SER A 1 108 ? -8.026 12.984 12.065 1.00 92.19 108 SER A C 1
ATOM 776 O O . SER A 1 108 ? -8.599 14.043 11.802 1.00 92.19 108 SER A O 1
ATOM 778 N N . GLY A 1 109 ? -7.268 12.341 11.178 1.00 93.81 109 GLY A N 1
ATOM 779 C CA . GLY A 1 109 ? -6.900 12.846 9.861 1.00 93.81 109 GLY A CA 1
ATOM 780 C C . GLY A 1 109 ? -5.891 14.000 9.881 1.00 93.81 109 GLY A C 1
ATOM 781 O O . GLY A 1 109 ? -5.280 14.339 10.892 1.00 93.81 109 GLY A O 1
ATOM 782 N N . GLY A 1 110 ? -5.709 14.625 8.717 1.00 89.81 110 GLY A N 1
ATOM 783 C CA . GLY A 1 110 ? -4.995 15.896 8.547 1.00 89.81 110 GLY A CA 1
ATOM 784 C C . GLY A 1 110 ? -3.464 15.833 8.496 1.00 89.81 110 GLY A C 1
ATOM 785 O O . GLY A 1 110 ? -2.846 16.858 8.213 1.00 89.81 110 GLY A O 1
ATOM 786 N N . GLY A 1 111 ? -2.853 14.670 8.724 1.00 92.50 111 GLY A N 1
ATOM 787 C CA . GLY A 1 111 ? -1.399 14.475 8.685 1.00 92.50 111 GLY A CA 1
ATOM 788 C C . GLY A 1 111 ? -0.950 13.333 7.766 1.00 92.50 111 GLY A C 1
ATOM 789 O O . GLY A 1 111 ? -1.783 12.714 7.097 1.00 92.50 111 GLY A O 1
ATOM 790 N N . PRO A 1 112 ? 0.364 13.044 7.719 1.00 93.25 112 PRO A N 1
ATOM 791 C CA . PRO A 1 112 ? 0.883 11.853 7.057 1.00 93.25 112 PRO A CA 1
ATOM 792 C C . PRO A 1 112 ? 0.485 10.603 7.850 1.00 93.25 112 PRO A C 1
ATOM 794 O O . PRO A 1 112 ? 0.930 10.413 8.976 1.00 93.25 112 PRO A O 1
ATOM 797 N N . LEU A 1 113 ? -0.359 9.754 7.262 1.00 94.69 113 LEU A N 1
ATOM 798 C CA . LEU A 1 113 ? -0.806 8.514 7.906 1.00 94.69 113 LEU A CA 1
ATOM 799 C C . LEU A 1 113 ? 0.324 7.483 8.034 1.00 94.69 113 LEU A C 1
ATOM 801 O O . LEU A 1 113 ? 0.432 6.802 9.049 1.00 94.69 113 LEU A O 1
ATOM 805 N N . VAL A 1 114 ? 1.152 7.358 6.995 1.00 93.31 114 VAL A N 1
ATOM 806 C CA . VAL A 1 114 ? 2.283 6.423 6.959 1.00 93.31 114 VAL A CA 1
ATOM 807 C C . VAL A 1 114 ? 3.511 7.101 7.557 1.00 93.31 114 VAL A C 1
ATOM 809 O O . VAL A 1 114 ? 3.930 8.142 7.056 1.00 93.31 114 VAL A O 1
ATOM 812 N N . THR A 1 115 ? 4.109 6.506 8.589 1.00 91.31 115 THR A N 1
ATOM 813 C CA . THR A 1 115 ? 5.328 7.023 9.244 1.00 91.31 115 THR A CA 1
ATOM 814 C C . THR A 1 115 ? 6.606 6.429 8.661 1.00 91.31 115 THR A C 1
ATOM 816 O O . THR A 1 115 ? 7.661 7.062 8.686 1.00 91.31 115 THR A O 1
ATOM 819 N N . GLY A 1 116 ? 6.507 5.234 8.080 1.00 89.50 116 GLY A N 1
ATOM 820 C CA . GLY A 1 116 ? 7.613 4.525 7.457 1.00 89.50 116 GLY A CA 1
ATOM 821 C C . GLY A 1 116 ? 7.129 3.306 6.684 1.00 89.50 116 GLY A C 1
ATOM 822 O O . GLY A 1 116 ? 6.022 2.813 6.893 1.00 89.50 116 GLY A O 1
ATOM 823 N N . MET A 1 117 ? 7.963 2.825 5.769 1.00 88.44 117 MET A N 1
ATOM 824 C CA . MET A 1 117 ? 7.696 1.613 5.006 1.00 88.44 117 MET A CA 1
ATOM 825 C C . MET A 1 117 ? 9.013 0.914 4.700 1.00 88.44 117 MET A C 1
ATOM 827 O O . MET A 1 117 ? 9.969 1.556 4.260 1.00 88.44 117 MET A O 1
ATOM 831 N N . GLU A 1 118 ? 9.045 -0.392 4.923 1.00 86.88 118 GLU A N 1
ATOM 832 C CA . GLU A 1 118 ? 10.100 -1.281 4.458 1.00 86.88 118 GLU A CA 1
ATOM 833 C C . GLU A 1 118 ? 9.470 -2.256 3.473 1.00 86.88 118 GLU A C 1
ATOM 835 O O . GLU A 1 118 ? 8.501 -2.931 3.798 1.00 86.88 118 GLU A O 1
ATOM 840 N N . ILE A 1 119 ? 10.015 -2.306 2.267 1.00 82.25 119 ILE A N 1
ATOM 841 C CA . ILE A 1 119 ? 9.585 -3.176 1.186 1.00 82.25 119 ILE A CA 1
ATOM 842 C C . ILE A 1 119 ? 10.740 -4.118 0.889 1.00 82.25 119 ILE A C 1
ATOM 844 O O . ILE A 1 119 ? 11.845 -3.695 0.544 1.00 82.25 119 ILE A O 1
ATOM 848 N N . LEU A 1 120 ? 10.469 -5.406 0.977 1.00 73.75 120 LEU A N 1
ATOM 849 C CA . LEU A 1 120 ? 11.371 -6.478 0.608 1.00 73.75 120 LEU A CA 1
ATOM 850 C C . LEU A 1 120 ? 10.711 -7.245 -0.531 1.00 73.75 120 LEU A C 1
ATOM 852 O O . LEU A 1 120 ? 9.557 -7.643 -0.428 1.00 73.75 120 LEU A O 1
ATOM 856 N N . SER A 1 121 ? 11.416 -7.511 -1.626 1.00 66.94 121 SER A N 1
ATOM 857 C CA . SER A 1 121 ? 10.915 -8.540 -2.537 1.00 66.94 121 SER A CA 1
ATOM 858 C C . SER A 1 121 ? 11.126 -9.904 -1.881 1.00 66.94 121 SER A C 1
ATOM 860 O O . SER A 1 121 ? 12.272 -10.348 -1.730 1.00 66.94 121 SER A O 1
ATOM 862 N N . GLY A 1 122 ? 10.041 -10.607 -1.560 1.00 51.50 122 GLY A N 1
ATOM 863 C CA . GLY A 1 122 ? 10.070 -12.060 -1.640 1.00 51.50 122 GLY A CA 1
ATOM 864 C C . GLY A 1 122 ? 10.340 -12.401 -3.106 1.00 51.50 122 GLY A C 1
ATOM 865 O O . GLY A 1 122 ? 9.626 -11.894 -3.949 1.00 51.50 122 GLY A O 1
ATOM 866 N N . THR A 1 123 ? 11.410 -13.166 -3.361 1.00 49.78 123 THR A N 1
ATOM 867 C CA . THR A 1 123 ? 12.145 -13.522 -4.612 1.00 49.78 123 THR A CA 1
ATOM 868 C C . THR A 1 123 ? 11.442 -13.559 -6.008 1.00 49.78 123 THR A C 1
ATOM 870 O O . THR A 1 123 ? 10.413 -12.957 -6.198 1.00 49.78 123 THR A O 1
ATOM 873 N N . GLN A 1 124 ? 12.114 -14.147 -7.022 1.00 38.88 124 GLN A N 1
ATOM 874 C CA . GLN A 1 124 ? 11.711 -14.545 -8.404 1.00 38.88 124 GLN A CA 1
ATOM 875 C C . GLN A 1 124 ? 10.324 -14.187 -8.899 1.00 38.88 124 GLN A C 1
ATOM 877 O O . GLN A 1 124 ? 9.387 -14.301 -8.105 1.00 38.88 124 GLN A O 1
ATOM 882 N N . PRO A 1 125 ? 10.135 -13.891 -10.222 1.00 39.62 125 PRO A N 1
ATOM 883 C CA . PRO A 1 125 ? 10.608 -14.256 -11.579 1.00 39.62 125 PRO A CA 1
ATOM 884 C C . PRO A 1 125 ? 10.467 -13.091 -12.608 1.00 39.62 125 PRO A C 1
ATOM 886 O O . PRO A 1 125 ? 10.053 -13.278 -13.763 1.00 39.62 125 PRO A O 1
ATOM 889 N N . PHE A 1 126 ? 10.753 -11.853 -12.212 1.00 38.41 126 PHE A N 1
ATOM 890 C CA . PHE A 1 126 ? 11.162 -10.950 -13.245 1.00 38.41 126 PHE A CA 1
ATOM 891 C C . PHE A 1 126 ? 12.513 -11.559 -13.536 1.00 38.41 126 PHE A C 1
ATOM 893 O O . PHE A 1 126 ? 13.461 -11.323 -12.780 1.00 38.41 126 PHE A O 1
ATOM 900 N N . GLN A 1 127 ? 12.562 -12.510 -14.481 1.00 41.00 127 GLN A N 1
ATOM 901 C CA . GLN A 1 127 ? 13.792 -13.166 -14.875 1.00 41.00 127 GLN A CA 1
ATOM 902 C C . GLN A 1 127 ? 14.732 -12.014 -15.237 1.00 41.00 127 GLN A C 1
ATOM 904 O O . GLN A 1 127 ? 14.558 -11.395 -16.279 1.00 41.00 127 GLN A O 1
ATOM 909 N N . GLY A 1 128 ? 15.670 -11.664 -14.345 1.00 37.28 128 GLY A N 1
ATOM 910 C CA . GLY A 1 128 ? 16.642 -10.595 -14.591 1.00 37.28 128 GLY A CA 1
ATOM 911 C C . GLY A 1 128 ? 16.830 -9.479 -13.552 1.00 37.28 128 GLY A C 1
ATOM 912 O O . GLY A 1 128 ? 17.803 -8.752 -13.722 1.00 37.28 128 GLY A O 1
ATOM 913 N N . HIS A 1 129 ? 16.024 -9.323 -12.487 1.00 43.72 129 HIS A N 1
ATOM 914 C CA . HIS A 1 129 ? 16.183 -8.149 -11.583 1.00 43.72 129 HIS A CA 1
ATOM 915 C C . HIS A 1 129 ? 16.845 -8.425 -10.214 1.00 43.72 129 HIS A C 1
ATOM 917 O O . HIS A 1 129 ? 17.412 -7.507 -9.623 1.00 43.72 129 HIS A O 1
ATOM 923 N N . GLY A 1 130 ? 16.856 -9.689 -9.761 1.00 52.59 130 GLY A N 1
ATOM 924 C CA . GLY A 1 130 ? 17.449 -10.164 -8.495 1.00 52.59 130 GLY A CA 1
ATOM 925 C C . GLY A 1 130 ? 16.958 -9.434 -7.233 1.00 52.59 130 GLY A C 1
ATOM 926 O O . GLY A 1 130 ? 15.847 -8.918 -7.257 1.00 52.59 130 GLY A O 1
ATOM 927 N N . PRO A 1 131 ? 17.703 -9.461 -6.107 1.00 64.44 131 PRO A N 1
ATOM 928 C CA . PRO A 1 131 ? 17.226 -8.911 -4.838 1.00 64.44 131 PRO A CA 1
ATOM 929 C C . PRO A 1 131 ? 16.809 -7.443 -4.961 1.00 64.44 131 PRO A C 1
ATOM 931 O O . PRO A 1 131 ? 17.610 -6.613 -5.399 1.00 64.44 131 PRO A O 1
ATOM 934 N N . PHE A 1 132 ? 15.573 -7.151 -4.554 1.00 73.00 132 PHE A N 1
ATOM 935 C CA . PHE A 1 132 ? 15.027 -5.807 -4.446 1.00 73.00 132 PHE A CA 1
ATOM 936 C C . PHE A 1 132 ? 14.651 -5.506 -2.994 1.00 73.00 132 PHE A C 1
ATOM 938 O O . PHE A 1 132 ? 14.019 -6.310 -2.307 1.00 73.00 132 PHE A O 1
ATOM 945 N N . SER A 1 133 ? 15.020 -4.318 -2.537 1.00 79.94 133 SER A N 1
ATOM 946 C CA . SER A 1 133 ? 14.493 -3.735 -1.308 1.00 79.94 133 SER A CA 1
ATOM 947 C C . SER A 1 133 ? 14.267 -2.251 -1.525 1.00 79.94 133 SER A C 1
ATOM 949 O O . SER A 1 133 ? 15.110 -1.600 -2.143 1.00 79.94 133 SER 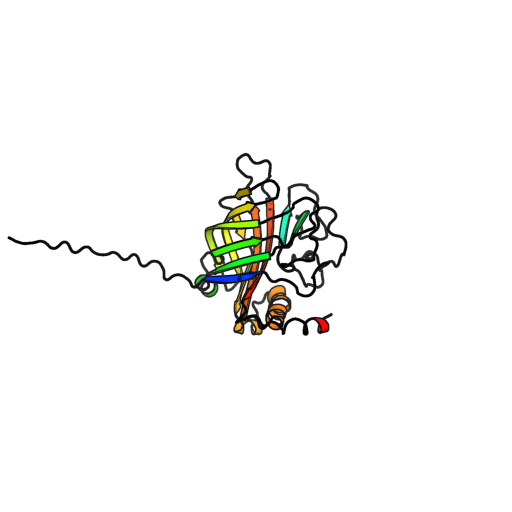A O 1
ATOM 951 N N . ALA A 1 134 ? 13.202 -1.700 -0.968 1.00 81.56 134 ALA A N 1
ATOM 952 C CA . ALA A 1 134 ? 13.004 -0.264 -0.896 1.00 81.56 134 ALA A CA 1
ATOM 953 C C . ALA A 1 134 ? 12.563 0.138 0.507 1.00 81.56 134 ALA A C 1
ATOM 955 O O . ALA A 1 134 ? 11.886 -0.620 1.190 1.00 81.56 134 ALA A O 1
ATOM 956 N N . SER A 1 135 ? 12.939 1.327 0.948 1.00 87.19 135 SER A N 1
ATOM 957 C CA . SER A 1 135 ? 12.482 1.860 2.225 1.00 87.19 135 SER A CA 1
ATOM 958 C C . SER A 1 135 ? 12.256 3.356 2.144 1.00 87.19 135 SER A C 1
ATOM 960 O O . SER A 1 135 ? 12.946 4.069 1.410 1.00 87.19 135 SER A O 1
ATOM 962 N N . PHE A 1 136 ? 11.285 3.839 2.913 1.00 88.56 136 PHE A N 1
ATOM 963 C CA . PHE A 1 136 ? 11.140 5.270 3.140 1.00 88.56 136 PHE A CA 1
ATOM 964 C C . PHE A 1 136 ? 12.248 5.731 4.082 1.00 88.56 136 PHE A C 1
ATOM 966 O O . PHE A 1 136 ? 12.395 5.227 5.193 1.00 88.56 136 PHE A O 1
ATOM 973 N N . ILE A 1 137 ? 13.038 6.695 3.618 1.00 87.81 137 ILE A N 1
ATOM 974 C CA . ILE A 1 137 ? 14.103 7.328 4.401 1.00 87.81 137 ILE A CA 1
ATOM 975 C C . ILE A 1 137 ? 13.499 8.425 5.274 1.00 87.81 137 ILE A C 1
ATOM 977 O O . ILE A 1 137 ? 13.924 8.646 6.408 1.00 87.81 137 ILE A O 1
ATOM 981 N N . ASN A 1 138 ? 12.522 9.138 4.716 1.00 89.44 138 ASN A N 1
ATOM 982 C CA . ASN A 1 138 ? 11.912 10.298 5.330 1.00 89.44 138 ASN A CA 1
ATOM 983 C C . ASN A 1 138 ? 10.477 10.457 4.828 1.00 89.44 138 ASN A C 1
ATOM 985 O O . ASN A 1 138 ? 10.218 10.375 3.629 1.00 89.44 138 ASN A O 1
ATOM 989 N N . VAL A 1 139 ? 9.562 10.735 5.750 1.00 90.94 139 VAL A N 1
ATOM 990 C CA . VAL A 1 139 ? 8.201 11.178 5.450 1.00 90.94 139 VAL A CA 1
ATOM 991 C C . VAL A 1 139 ? 8.115 12.643 5.852 1.00 90.94 139 VAL A C 1
ATOM 993 O O . VAL A 1 139 ? 8.204 12.986 7.028 1.00 90.94 139 VAL A O 1
ATOM 996 N N . SER A 1 140 ? 7.984 13.523 4.862 1.00 90.38 140 SER A N 1
ATOM 997 C CA . SER A 1 140 ? 8.108 14.972 5.065 1.00 90.38 140 SER A CA 1
ATOM 998 C C . SER A 1 140 ? 6.768 15.698 5.136 1.00 90.38 140 SER A C 1
ATOM 1000 O O . SER A 1 140 ? 6.671 16.751 5.767 1.00 90.38 140 SER A O 1
ATOM 1002 N N . ALA A 1 141 ? 5.736 15.155 4.490 1.00 92.25 141 ALA A N 1
ATOM 1003 C CA . ALA A 1 141 ? 4.391 15.714 4.479 1.00 92.25 141 ALA A CA 1
ATOM 1004 C C . ALA A 1 141 ? 3.364 14.641 4.102 1.00 92.25 141 ALA A C 1
ATOM 1006 O O . ALA A 1 141 ? 3.715 13.567 3.618 1.00 92.25 141 ALA A O 1
ATOM 1007 N N . GLY A 1 142 ? 2.087 14.950 4.292 1.00 93.94 142 GLY A N 1
ATOM 1008 C CA . GLY A 1 142 ? 0.986 14.110 3.847 1.00 93.94 142 GLY A CA 1
ATOM 1009 C C . GLY A 1 142 ? -0.349 14.631 4.351 1.00 93.94 142 GLY A C 1
ATOM 1010 O O . GLY A 1 142 ? -0.406 15.564 5.155 1.00 93.94 142 GLY A O 1
ATOM 1011 N N . SER A 1 143 ? -1.417 14.023 3.861 1.00 96.50 143 SER A N 1
ATOM 1012 C CA . SER A 1 143 ? -2.777 14.283 4.313 1.00 96.50 143 SER A CA 1
ATOM 1013 C C . SER A 1 143 ? -3.561 12.986 4.312 1.00 96.50 143 SER A C 1
ATOM 1015 O O . SER A 1 143 ? -3.458 12.209 3.366 1.00 96.50 143 SER A O 1
ATOM 1017 N N . TYR A 1 144 ? -4.407 12.806 5.311 1.00 97.19 144 TYR A N 1
ATOM 1018 C CA . TYR A 1 144 ? -5.331 11.688 5.374 1.00 97.19 144 TYR A CA 1
ATOM 1019 C C . TYR A 1 144 ? -6.710 12.163 5.823 1.00 97.19 144 TYR A C 1
ATOM 1021 O O . TYR A 1 144 ? -6.812 12.974 6.745 1.00 97.19 144 TYR A O 1
ATOM 1029 N N . ASP A 1 145 ? -7.755 11.682 5.160 1.00 96.44 145 ASP A N 1
ATOM 1030 C CA . ASP A 1 145 ? -9.145 11.882 5.558 1.00 96.44 145 ASP A CA 1
ATOM 1031 C C . ASP A 1 145 ? -9.771 10.528 5.931 1.00 96.44 145 ASP A C 1
ATOM 1033 O O . ASP A 1 145 ? -10.104 9.755 5.032 1.00 96.44 145 ASP A O 1
ATOM 1037 N N . PRO A 1 146 ? -9.981 10.234 7.226 1.00 92.50 146 PRO A N 1
ATOM 1038 C CA . PRO A 1 146 ? -10.555 8.961 7.658 1.00 92.50 146 PRO A CA 1
ATOM 1039 C C . PRO A 1 146 ? -12.010 8.761 7.219 1.00 92.50 146 PRO A C 1
ATOM 1041 O O . PRO A 1 146 ? -12.498 7.638 7.247 1.00 92.50 146 PRO A O 1
ATOM 1044 N N . GLY A 1 147 ? -12.724 9.822 6.825 1.00 90.94 147 GLY A N 1
ATOM 1045 C CA . GLY A 1 147 ? -14.104 9.708 6.353 1.00 90.94 147 GLY A CA 1
ATOM 1046 C C . GLY A 1 147 ? -14.220 9.266 4.895 1.00 90.94 147 GLY A C 1
ATOM 1047 O O . GLY A 1 147 ? -15.260 8.745 4.500 1.00 90.94 147 GLY A O 1
ATOM 1048 N N . THR A 1 148 ? -13.183 9.497 4.087 1.00 93.44 148 THR A N 1
ATOM 1049 C CA . THR A 1 148 ? -13.181 9.180 2.648 1.00 93.44 148 THR A CA 1
ATOM 1050 C C . THR A 1 148 ? -12.052 8.245 2.231 1.00 93.44 148 THR A C 1
ATOM 1052 O O . THR A 1 148 ? -12.030 7.799 1.087 1.00 93.44 148 THR A O 1
ATOM 1055 N N . GLY A 1 149 ? -11.094 7.991 3.123 1.00 93.50 149 GLY A N 1
ATOM 1056 C CA . GLY A 1 149 ? -9.865 7.261 2.840 1.00 93.50 149 GLY A CA 1
ATOM 1057 C C . GLY A 1 149 ? -8.867 8.060 2.002 1.00 93.50 149 GLY A C 1
ATOM 1058 O O . GLY A 1 149 ? -7.783 7.560 1.714 1.00 93.50 149 GLY A O 1
ATOM 1059 N N . ALA A 1 150 ? -9.188 9.295 1.594 1.00 95.19 150 ALA A N 1
ATOM 1060 C CA . ALA A 1 150 ? -8.328 10.080 0.716 1.00 95.19 150 ALA A CA 1
ATOM 1061 C C . ALA A 1 150 ? -6.958 10.319 1.365 1.00 95.19 150 ALA A C 1
ATOM 1063 O O . ALA A 1 150 ? -6.854 10.836 2.480 1.00 95.19 150 ALA A O 1
ATOM 1064 N N . PHE A 1 151 ? -5.902 9.955 0.641 1.00 93.06 151 PHE A N 1
ATOM 1065 C CA . PHE A 1 151 ? -4.548 9.864 1.167 1.00 93.06 151 PHE A CA 1
ATOM 1066 C C . PHE A 1 151 ? -3.538 10.557 0.247 1.00 93.06 151 PHE A C 1
ATOM 1068 O O . PHE A 1 151 ? -3.576 10.416 -0.979 1.00 93.06 151 PHE A O 1
ATOM 1075 N N . SER A 1 152 ? -2.596 11.286 0.847 1.00 96.00 152 SER A N 1
ATOM 1076 C CA . SER A 1 152 ? -1.376 11.748 0.191 1.00 96.00 152 SER A CA 1
ATOM 1077 C C . SER A 1 152 ? -0.161 11.629 1.107 1.00 96.00 152 SER A C 1
ATOM 1079 O O . SER A 1 152 ? -0.276 11.739 2.331 1.00 96.00 152 SER A O 1
ATOM 1081 N N . LEU A 1 153 ? 1.010 11.441 0.506 1.00 94.75 153 LEU A N 1
ATOM 1082 C CA . LEU A 1 153 ? 2.286 11.324 1.201 1.00 94.75 153 LEU A CA 1
ATOM 1083 C C . LEU A 1 153 ? 3.395 11.948 0.363 1.00 94.75 153 LEU A C 1
ATOM 1085 O O . LEU A 1 153 ? 3.511 11.652 -0.823 1.00 94.75 153 LEU A O 1
ATOM 1089 N N . THR A 1 154 ? 4.244 12.753 0.992 1.00 93.31 154 THR A N 1
ATOM 1090 C CA . THR A 1 154 ? 5.526 13.162 0.423 1.00 93.31 154 THR A CA 1
ATOM 1091 C C . THR A 1 154 ? 6.639 12.439 1.160 1.00 93.31 154 THR A C 1
ATOM 1093 O O . THR A 1 154 ? 6.846 12.673 2.356 1.00 93.31 154 THR A O 1
ATOM 1096 N N . CYS A 1 155 ? 7.380 11.594 0.453 1.00 90.75 155 CYS A N 1
ATOM 1097 C CA . CYS A 1 155 ? 8.472 10.823 1.028 1.00 90.75 155 CYS A CA 1
ATOM 1098 C C . CYS A 1 155 ? 9.731 10.834 0.159 1.00 90.75 155 CYS A C 1
ATOM 1100 O O . CYS A 1 155 ? 9.692 11.066 -1.050 1.00 90.75 155 CYS A O 1
ATOM 1102 N N . ASP A 1 156 ? 10.846 10.553 0.819 1.00 89.69 156 ASP A N 1
ATOM 1103 C CA . ASP A 1 156 ? 12.104 10.190 0.185 1.00 89.69 156 ASP A CA 1
ATOM 1104 C C . ASP A 1 156 ? 12.252 8.674 0.334 1.00 89.69 156 ASP A C 1
ATOM 1106 O O . ASP A 1 156 ? 11.985 8.131 1.414 1.00 89.69 156 ASP A O 1
ATOM 1110 N N . PHE A 1 157 ? 12.679 7.975 -0.715 1.00 84.94 157 PHE A N 1
ATOM 1111 C CA . PHE A 1 157 ? 12.906 6.533 -0.640 1.00 84.94 157 PHE A CA 1
ATOM 1112 C C . PHE A 1 157 ? 14.275 6.148 -1.180 1.00 84.94 157 PHE A C 1
ATOM 1114 O O . PHE A 1 157 ? 14.791 6.756 -2.117 1.00 84.94 157 PHE A O 1
ATOM 1121 N N . GLN A 1 158 ? 14.842 5.097 -0.598 1.00 85.94 158 GLN A N 1
ATOM 1122 C CA . GLN A 1 158 ? 16.011 4.409 -1.125 1.00 85.94 158 GLN A CA 1
ATOM 1123 C C . GLN A 1 158 ? 15.561 3.061 -1.658 1.00 85.94 158 GLN A C 1
ATOM 1125 O O . GLN A 1 158 ? 14.863 2.329 -0.963 1.00 85.94 158 GLN A O 1
ATOM 1130 N N . ALA A 1 159 ? 15.990 2.713 -2.864 1.00 81.06 159 ALA A N 1
ATOM 1131 C CA . ALA A 1 159 ? 15.844 1.372 -3.402 1.00 81.06 159 ALA A CA 1
ATOM 1132 C C . ALA A 1 159 ? 17.221 0.751 -3.629 1.00 81.06 159 ALA A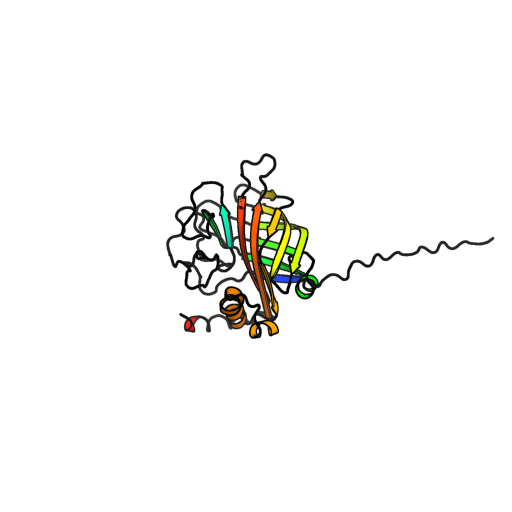 C 1
ATOM 1134 O O . ALA A 1 159 ? 18.172 1.434 -3.996 1.00 81.06 159 ALA A O 1
ATOM 1135 N N . THR A 1 160 ? 17.322 -0.557 -3.427 1.00 78.94 160 THR A N 1
ATOM 1136 C CA . THR A 1 160 ? 18.483 -1.374 -3.774 1.00 78.94 160 THR A CA 1
ATOM 1137 C C . THR A 1 160 ? 18.030 -2.479 -4.708 1.00 78.94 160 THR A C 1
ATOM 1139 O O . THR A 1 160 ? 17.077 -3.195 -4.415 1.00 78.94 160 THR A O 1
ATOM 1142 N N . LEU A 1 161 ? 18.724 -2.597 -5.833 1.00 73.19 161 LEU A N 1
ATOM 1143 C CA . LEU A 1 161 ? 18.556 -3.611 -6.870 1.00 73.19 161 LEU A CA 1
ATOM 1144 C C . LEU A 1 161 ? 19.904 -4.320 -7.070 1.00 73.19 161 LEU A C 1
ATOM 1146 O O . LEU A 1 161 ? 20.939 -3.854 -6.589 1.00 73.19 161 LEU A O 1
ATOM 1150 N N . VAL A 1 162 ? 19.948 -5.388 -7.875 1.00 66.00 162 VAL A N 1
ATOM 1151 C CA . VAL A 1 162 ? 21.225 -6.040 -8.259 1.00 66.00 162 VAL A CA 1
ATOM 1152 C C . VAL A 1 162 ? 22.248 -5.049 -8.826 1.00 66.00 162 VAL A C 1
ATOM 1154 O O . VAL A 1 162 ? 23.449 -5.219 -8.629 1.00 66.00 162 VAL A O 1
ATOM 1157 N N . GLY A 1 163 ? 21.780 -4.014 -9.531 1.00 66.81 163 GLY A N 1
ATOM 1158 C CA . GLY A 1 163 ? 22.629 -2.996 -10.150 1.00 66.81 163 GLY A CA 1
ATOM 1159 C C . GLY A 1 163 ? 23.199 -1.948 -9.189 1.00 66.81 163 GLY A C 1
ATOM 1160 O O . GLY A 1 163 ? 24.043 -1.160 -9.612 1.00 66.81 163 GLY A O 1
ATOM 1161 N N . GLY A 1 164 ? 22.768 -1.931 -7.925 1.00 71.62 164 GLY A N 1
ATOM 1162 C CA . GLY A 1 164 ? 23.156 -0.935 -6.930 1.00 71.62 164 GLY A CA 1
ATOM 1163 C C . GLY A 1 164 ? 21.957 -0.297 -6.237 1.00 71.62 164 GLY A C 1
ATOM 1164 O O . GLY A 1 164 ? 20.816 -0.726 -6.410 1.00 71.62 164 GLY A O 1
ATOM 1165 N N . SER A 1 165 ? 22.237 0.733 -5.444 1.00 80.62 165 SER A N 1
ATOM 1166 C CA . SER A 1 165 ? 21.223 1.499 -4.724 1.00 80.62 165 SER A CA 1
ATOM 1167 C C . SER A 1 165 ? 21.061 2.885 -5.332 1.00 80.62 165 SER A C 1
ATOM 1169 O O . SER A 1 165 ? 22.052 3.499 -5.730 1.00 80.62 165 SER A O 1
ATOM 1171 N N . ASP A 1 166 ? 19.829 3.376 -5.361 1.00 80.69 166 ASP A N 1
ATOM 1172 C CA . ASP A 1 166 ? 19.498 4.740 -5.765 1.00 80.69 166 ASP A CA 1
ATOM 1173 C C . ASP A 1 166 ? 18.463 5.337 -4.804 1.00 80.69 166 ASP A C 1
ATOM 1175 O O . ASP A 1 166 ? 17.817 4.617 -4.035 1.00 80.69 166 ASP A O 1
ATOM 1179 N N . GLN A 1 167 ? 18.339 6.657 -4.827 1.00 84.56 167 GLN A N 1
ATOM 1180 C CA . GLN A 1 167 ? 17.433 7.412 -3.975 1.00 84.56 167 GLN A CA 1
ATOM 1181 C C . GLN A 1 167 ? 16.635 8.405 -4.812 1.00 84.56 167 GLN A C 1
ATOM 1183 O O . GLN A 1 167 ? 17.170 9.067 -5.702 1.00 84.56 167 GLN A O 1
ATOM 1188 N N . ALA A 1 168 ? 15.357 8.538 -4.478 1.00 82.69 168 ALA A N 1
ATOM 1189 C CA . ALA A 1 168 ? 14.521 9.605 -4.991 1.00 82.69 168 ALA A CA 1
ATOM 1190 C C . ALA A 1 168 ? 13.974 10.433 -3.831 1.00 82.69 168 ALA A C 1
ATOM 1192 O O . ALA A 1 168 ? 13.467 9.885 -2.849 1.00 82.69 168 ALA A O 1
ATOM 1193 N N . ASP A 1 169 ? 14.060 11.750 -3.988 1.00 87.62 169 ASP A N 1
ATOM 1194 C CA . ASP A 1 169 ? 13.626 12.724 -2.993 1.00 87.62 169 ASP A CA 1
ATOM 1195 C C . ASP A 1 169 ? 12.328 13.404 -3.428 1.00 87.62 169 ASP A C 1
ATOM 1197 O O . ASP A 1 169 ? 12.122 13.694 -4.612 1.00 87.62 169 ASP A O 1
ATOM 1201 N N . GLY A 1 170 ? 11.473 13.716 -2.457 1.00 87.00 170 GLY A N 1
ATOM 1202 C CA . GLY A 1 170 ? 10.255 14.491 -2.659 1.00 87.00 170 GLY A CA 1
ATOM 1203 C C . GLY A 1 170 ? 9.226 13.797 -3.547 1.00 87.00 170 GLY A C 1
ATOM 1204 O O . GLY A 1 170 ? 8.474 14.474 -4.251 1.00 87.00 170 GLY A O 1
ATOM 1205 N N . MET A 1 171 ? 9.190 12.462 -3.536 1.00 87.25 171 MET A N 1
ATOM 1206 C CA . MET A 1 171 ? 8.159 11.706 -4.233 1.00 87.25 171 MET A CA 1
ATOM 1207 C C . MET A 1 171 ? 6.805 12.003 -3.594 1.00 87.25 171 MET A C 1
ATOM 1209 O O . MET A 1 171 ? 6.656 11.915 -2.377 1.00 87.25 171 MET A O 1
ATOM 1213 N N . VAL A 1 172 ? 5.817 12.338 -4.422 1.00 90.50 172 VAL A N 1
ATOM 1214 C CA . VAL A 1 172 ? 4.438 12.562 -3.980 1.00 90.50 172 VAL A CA 1
ATOM 1215 C C . VAL A 1 172 ? 3.593 11.369 -4.404 1.00 90.50 172 VAL A C 1
ATOM 1217 O O . VAL A 1 172 ? 3.474 11.075 -5.595 1.00 90.50 172 VAL A O 1
ATOM 1220 N N . LEU A 1 173 ? 3.014 10.698 -3.415 1.00 90.88 173 LEU A N 1
ATOM 1221 C CA . LEU A 1 173 ? 2.063 9.609 -3.572 1.00 90.88 173 LEU A CA 1
ATOM 1222 C C . LEU A 1 173 ? 0.665 10.107 -3.231 1.00 90.88 173 LEU A C 1
ATOM 1224 O O . LEU A 1 173 ? 0.480 10.839 -2.259 1.00 90.88 173 LEU A O 1
ATOM 1228 N N . THR A 1 174 ? -0.323 9.682 -4.007 1.00 94.75 174 THR A N 1
ATOM 1229 C CA . THR A 1 174 ? -1.739 9.978 -3.772 1.00 94.75 174 THR A CA 1
ATOM 1230 C C . THR A 1 174 ? -2.588 8.746 -4.019 1.00 94.75 174 THR A C 1
ATOM 1232 O O . THR A 1 174 ? -2.310 7.987 -4.948 1.00 94.75 174 THR A O 1
ATOM 1235 N N . GLY A 1 175 ? -3.651 8.573 -3.244 1.00 93.19 175 GLY A N 1
ATOM 1236 C CA . GLY A 1 175 ? -4.603 7.491 -3.451 1.00 93.19 175 GLY A CA 1
ATOM 1237 C C . GLY A 1 175 ? -5.569 7.355 -2.286 1.00 93.19 175 GLY A C 1
ATOM 1238 O O . GLY A 1 175 ? -6.083 8.363 -1.793 1.00 93.19 175 GLY A O 1
ATOM 1239 N N . ALA A 1 176 ? -5.801 6.118 -1.865 1.00 94.06 176 ALA A N 1
ATOM 1240 C CA . ALA A 1 176 ? -6.700 5.768 -0.779 1.00 94.06 176 ALA A CA 1
ATOM 1241 C C . ALA A 1 176 ? -5.964 4.954 0.289 1.00 94.06 176 ALA A C 1
ATOM 1243 O O . ALA A 1 176 ? -5.084 4.151 -0.016 1.00 94.06 176 ALA A O 1
ATOM 1244 N N . ALA A 1 177 ? -6.327 5.152 1.547 1.00 95.06 177 ALA A N 1
ATOM 1245 C CA . ALA A 1 177 ? -5.880 4.318 2.644 1.00 95.06 177 ALA A CA 1
ATOM 1246 C C . ALA A 1 177 ? -7.030 4.071 3.618 1.00 95.06 177 ALA A C 1
ATOM 1248 O O . ALA A 1 177 ? -7.868 4.943 3.823 1.00 95.06 177 ALA A O 1
ATOM 1249 N N . TRP A 1 178 ? -7.044 2.898 4.238 1.00 95.06 178 TRP A N 1
ATOM 1250 C CA . TRP A 1 178 ? -8.004 2.539 5.271 1.00 95.06 178 TRP A CA 1
ATOM 1251 C C . TRP A 1 178 ? -7.285 1.830 6.409 1.00 95.06 178 TRP A C 1
ATOM 1253 O O . TRP A 1 178 ? -6.499 0.912 6.180 1.00 95.06 178 TRP A O 1
ATOM 1263 N N . VAL A 1 179 ? -7.557 2.262 7.637 1.00 93.06 179 VAL A N 1
ATOM 1264 C CA . VAL A 1 179 ? -7.089 1.610 8.863 1.00 93.06 179 VAL A CA 1
ATOM 1265 C C . VAL A 1 179 ? -8.330 1.193 9.626 1.00 93.06 179 VAL A C 1
ATOM 1267 O O . VAL A 1 179 ? -9.092 2.053 10.057 1.00 93.06 179 VAL A O 1
ATOM 1270 N N . LEU A 1 180 ? -8.539 -0.111 9.753 1.00 92.00 180 LEU A N 1
ATOM 1271 C CA . LEU A 1 180 ? -9.699 -0.679 10.422 1.00 92.00 180 LEU A CA 1
ATOM 1272 C C . LEU A 1 180 ? -9.234 -1.447 11.646 1.00 92.00 180 LEU A C 1
ATOM 1274 O O . LEU A 1 180 ? -8.330 -2.286 11.550 1.00 92.00 180 LEU A O 1
ATOM 1278 N N . ASP A 1 181 ? -9.874 -1.205 12.782 1.00 90.56 181 ASP A N 1
ATOM 1279 C CA . ASP A 1 181 ? -9.765 -2.113 13.912 1.00 90.56 181 ASP A CA 1
ATOM 1280 C C . ASP A 1 181 ? -10.787 -3.259 13.802 1.00 90.56 181 ASP A C 1
ATOM 1282 O O . ASP A 1 181 ? -11.663 -3.290 12.935 1.00 90.56 181 ASP A O 1
ATOM 1286 N N . GLN A 1 182 ? -10.664 -4.251 14.682 1.00 87.56 182 GLN A N 1
ATOM 1287 C CA . GLN A 1 182 ? -11.559 -5.406 14.683 1.00 87.56 182 GLN A CA 1
ATOM 1288 C C . GLN A 1 182 ? -13.043 -5.039 14.880 1.00 87.56 182 GLN A C 1
ATOM 1290 O O . GLN A 1 182 ? -13.915 -5.780 14.421 1.00 87.56 182 GLN A O 1
ATOM 1295 N N . ALA A 1 183 ? -13.360 -3.944 15.578 1.00 87.88 183 ALA A N 1
ATOM 1296 C CA . ALA A 1 183 ? -14.744 -3.512 15.761 1.00 87.88 183 ALA A CA 1
ATOM 1297 C C . ALA A 1 183 ? -15.327 -2.948 14.452 1.00 87.88 183 ALA A C 1
ATOM 1299 O O . ALA A 1 183 ? -16.510 -3.166 14.158 1.00 87.88 183 ALA A O 1
ATOM 1300 N N . ASP A 1 184 ? -14.486 -2.312 13.636 1.00 88.81 184 ASP A N 1
ATOM 1301 C CA . ASP A 1 184 ? -14.863 -1.739 12.343 1.00 88.81 184 ASP A CA 1
ATOM 1302 C C . ASP A 1 184 ? -15.184 -2.800 11.279 1.00 88.81 184 ASP A C 1
ATOM 1304 O O . ASP A 1 184 ? -15.976 -2.537 10.372 1.00 88.81 184 ASP A O 1
ATOM 1308 N N . PHE A 1 185 ? -14.682 -4.033 11.426 1.00 90.50 185 PHE A N 1
ATOM 1309 C CA . PHE A 1 185 ? -14.913 -5.132 10.472 1.00 90.50 185 PHE A CA 1
ATOM 1310 C C . PHE A 1 185 ? -16.395 -5.478 10.252 1.00 90.50 185 PHE A C 1
ATOM 1312 O O . PHE A 1 185 ? -16.747 -6.117 9.268 1.00 90.50 185 PHE A O 1
ATOM 1319 N N . SER A 1 186 ? -17.279 -5.107 11.180 1.00 88.12 186 SER A N 1
ATOM 1320 C CA . SER A 1 186 ? -18.726 -5.327 11.036 1.00 88.12 186 SER A CA 1
ATOM 1321 C C . SER A 1 186 ? -19.481 -4.135 10.443 1.00 88.12 186 SER A C 1
ATOM 1323 O O . SER A 1 186 ? -20.628 -4.288 10.022 1.00 88.12 186 SER A O 1
ATOM 1325 N N . THR A 1 187 ? -18.856 -2.956 10.437 1.00 87.88 187 THR A N 1
ATOM 1326 C CA . THR A 1 187 ? -19.466 -1.697 9.991 1.00 87.88 187 THR A CA 1
ATOM 1327 C C . THR A 1 187 ? -19.119 -1.399 8.535 1.00 87.88 187 THR A C 1
ATOM 1329 O O . THR A 1 187 ? -19.971 -0.883 7.812 1.00 87.88 187 THR A O 1
ATOM 1332 N N . GLY A 1 188 ? -17.906 -1.771 8.113 1.00 84.06 188 GLY A N 1
ATOM 1333 C CA . GLY A 1 188 ? -17.372 -1.477 6.786 1.00 84.06 188 GLY A CA 1
ATOM 1334 C C . GLY A 1 188 ? -16.980 -0.007 6.613 1.00 84.06 188 GLY A C 1
ATOM 1335 O O . GLY A 1 188 ? -17.312 0.853 7.434 1.00 84.06 188 GLY A O 1
ATOM 1336 N N . VAL A 1 189 ? -16.262 0.276 5.530 1.00 88.12 189 VAL A N 1
ATOM 1337 C CA . VAL A 1 189 ? -15.814 1.620 5.129 1.00 88.12 189 VAL A CA 1
ATOM 1338 C C . VAL A 1 189 ? -16.547 2.136 3.887 1.00 88.12 189 VAL A C 1
ATOM 1340 O O . VAL A 1 189 ? -16.366 3.287 3.493 1.00 88.12 189 VAL A O 1
ATOM 1343 N N . GLY A 1 190 ? -17.421 1.321 3.286 1.00 88.31 190 GLY A N 1
ATOM 1344 C CA . GLY A 1 190 ? -18.169 1.660 2.075 1.00 88.31 190 GLY A CA 1
ATOM 1345 C C . GLY A 1 190 ? -17.373 1.460 0.784 1.00 88.31 190 GLY A C 1
ATOM 1346 O O . GLY A 1 190 ? -17.867 1.818 -0.288 1.00 88.31 190 GLY A O 1
ATOM 1347 N N . ASP A 1 191 ? -16.171 0.892 0.883 1.00 89.25 191 ASP A N 1
ATOM 1348 C CA . ASP A 1 191 ? -15.373 0.435 -0.248 1.00 89.25 191 ASP A CA 1
ATOM 1349 C C . ASP A 1 191 ? -15.608 -1.073 -0.440 1.00 89.25 191 ASP A C 1
ATOM 1351 O O . ASP A 1 191 ? -15.250 -1.849 0.446 1.00 89.25 191 ASP A O 1
ATOM 1355 N N . PRO A 1 192 ? -16.202 -1.517 -1.566 1.00 88.06 192 PRO A N 1
ATOM 1356 C CA . PRO A 1 192 ? -16.544 -2.925 -1.757 1.00 88.06 192 PRO A CA 1
ATOM 1357 C C . PRO A 1 192 ? -15.345 -3.873 -1.705 1.00 88.06 192 PRO A C 1
ATOM 1359 O O . PRO A 1 192 ? -15.482 -5.001 -1.246 1.00 88.06 192 PRO A O 1
ATOM 1362 N N . TYR A 1 193 ? -14.166 -3.444 -2.162 1.00 86.12 193 TYR A N 1
ATOM 1363 C CA . TYR A 1 193 ? -12.989 -4.306 -2.128 1.00 86.12 193 TYR A CA 1
ATOM 1364 C C . TYR A 1 193 ? -12.496 -4.488 -0.690 1.00 86.12 193 TYR A C 1
ATOM 1366 O O . TYR A 1 193 ? -12.219 -5.609 -0.256 1.00 86.12 193 TYR A O 1
ATOM 1374 N N . VAL A 1 194 ? -12.452 -3.403 0.084 1.00 89.12 194 VAL A N 1
ATOM 1375 C CA . VAL A 1 194 ? -12.093 -3.481 1.503 1.00 89.12 194 VAL A CA 1
ATOM 1376 C C . VAL A 1 194 ? -13.120 -4.305 2.278 1.00 89.12 194 VAL A C 1
ATOM 1378 O O . VAL A 1 194 ? -12.734 -5.217 3.007 1.00 89.12 194 VAL A O 1
ATOM 1381 N N . ASP A 1 195 ? -14.406 -4.014 2.096 1.00 89.62 195 ASP A N 1
ATOM 1382 C CA . ASP A 1 195 ? -15.492 -4.582 2.894 1.00 89.62 195 ASP A CA 1
ATOM 1383 C C . ASP A 1 195 ? -15.752 -6.059 2.571 1.00 89.62 195 ASP A C 1
ATOM 1385 O O . ASP A 1 195 ? -15.901 -6.869 3.488 1.00 89.62 195 ASP A O 1
ATOM 1389 N N . ASP A 1 196 ? -15.773 -6.433 1.289 1.00 86.06 196 ASP A N 1
ATOM 1390 C CA . ASP A 1 196 ? -16.154 -7.789 0.882 1.00 86.06 196 ASP A CA 1
ATOM 1391 C C . ASP A 1 196 ? -14.946 -8.739 0.810 1.00 86.06 196 ASP A C 1
ATOM 1393 O O . ASP A 1 196 ? -15.080 -9.933 1.100 1.00 86.06 196 ASP A O 1
ATOM 1397 N N . VAL A 1 197 ? -13.757 -8.229 0.457 1.00 84.50 197 VAL A N 1
ATOM 1398 C CA . VAL A 1 197 ? -12.548 -9.050 0.263 1.00 84.50 197 VAL A CA 1
ATOM 1399 C C . VAL A 1 197 ? -11.605 -8.931 1.456 1.00 84.50 197 VAL A C 1
ATOM 1401 O O . VAL A 1 197 ? -11.355 -9.921 2.148 1.00 84.50 197 VAL A O 1
ATOM 1404 N N . LEU A 1 198 ? -11.078 -7.734 1.732 1.00 86.19 198 LEU A N 1
ATOM 1405 C CA . LEU A 1 198 ? -9.984 -7.580 2.699 1.00 86.19 198 LEU A CA 1
ATOM 1406 C C . LEU A 1 198 ? -10.420 -7.807 4.149 1.00 86.19 198 LEU A C 1
ATOM 1408 O O . LEU A 1 198 ? -9.682 -8.425 4.916 1.00 86.19 198 LEU A O 1
ATOM 1412 N N . VAL A 1 199 ? -11.612 -7.348 4.534 1.00 87.31 199 VAL A N 1
ATOM 1413 C CA . VAL A 1 199 ? -12.166 -7.584 5.874 1.00 87.31 199 VAL A CA 1
ATOM 1414 C C . VAL A 1 199 ? -12.436 -9.069 6.097 1.00 87.31 199 VAL A C 1
ATOM 1416 O O . VAL A 1 199 ? -12.065 -9.592 7.148 1.00 87.31 199 VAL A O 1
ATOM 1419 N N . THR A 1 200 ? -13.006 -9.768 5.111 1.00 84.12 200 THR A N 1
ATOM 1420 C CA . THR A 1 200 ? -13.207 -11.225 5.173 1.00 84.12 200 THR A CA 1
ATOM 1421 C C . THR A 1 200 ? -11.874 -11.946 5.396 1.00 84.12 200 THR A C 1
ATOM 1423 O O . THR A 1 200 ? -11.751 -12.760 6.311 1.00 84.12 200 THR A O 1
ATOM 1426 N N . LEU A 1 201 ? -10.834 -11.579 4.638 1.00 79.06 201 LEU A N 1
ATOM 1427 C CA . LEU A 1 201 ? -9.486 -12.134 4.800 1.00 79.06 201 LEU A CA 1
ATOM 1428 C C . LEU A 1 201 ? -8.888 -11.832 6.181 1.00 79.06 201 LEU A C 1
ATOM 1430 O O . LEU A 1 201 ? -8.302 -12.714 6.810 1.00 79.06 201 LEU A O 1
A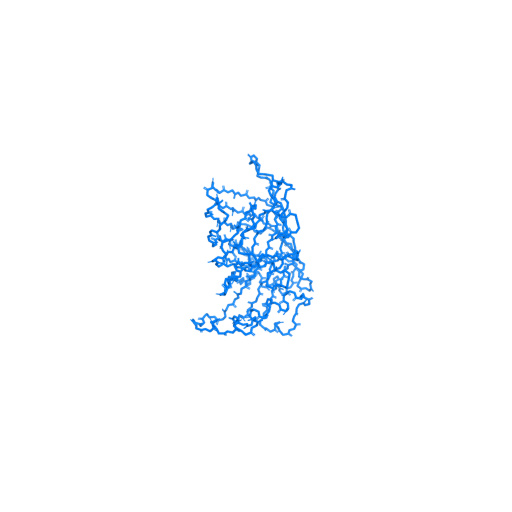TOM 1434 N N . ALA A 1 202 ? -9.041 -10.602 6.672 1.00 82.88 202 ALA A N 1
ATOM 1435 C CA . ALA A 1 202 ? -8.555 -10.202 7.989 1.00 82.88 202 ALA A CA 1
ATOM 1436 C C . ALA A 1 202 ? -9.253 -10.987 9.114 1.00 82.88 202 ALA A C 1
ATOM 1438 O O . ALA A 1 202 ? -8.596 -11.428 10.060 1.00 82.88 202 ALA A O 1
ATOM 1439 N N . GLN A 1 203 ? -10.567 -11.204 8.999 1.00 83.25 203 GLN A N 1
ATOM 1440 C CA . GLN A 1 203 ? -11.351 -12.011 9.935 1.00 83.25 203 GLN A CA 1
ATOM 1441 C C . GLN A 1 203 ? -10.905 -13.477 9.933 1.00 83.25 203 GLN A C 1
ATOM 1443 O O . GLN A 1 203 ? -10.666 -14.035 11.006 1.00 83.25 203 GLN A O 1
ATOM 1448 N N . ASP A 1 204 ? -10.731 -14.078 8.754 1.00 79.56 204 ASP A N 1
ATOM 1449 C CA . ASP A 1 204 ? -10.275 -15.465 8.602 1.00 79.56 204 ASP A CA 1
ATOM 1450 C C . ASP A 1 204 ? -8.856 -15.674 9.155 1.00 79.56 204 ASP A C 1
ATOM 1452 O O . ASP A 1 204 ? -8.561 -16.706 9.765 1.00 79.56 204 ASP A O 1
ATOM 1456 N N . ALA A 1 205 ? -7.986 -14.671 9.006 1.00 73.88 205 ALA A N 1
ATOM 1457 C CA . ALA A 1 205 ? -6.640 -14.661 9.574 1.00 73.88 205 ALA A CA 1
ATOM 1458 C C . ALA A 1 205 ? -6.614 -14.405 11.096 1.00 73.88 205 ALA A C 1
ATOM 1460 O O . ALA A 1 205 ? -5.555 -14.502 11.720 1.00 73.88 205 ALA A O 1
ATOM 1461 N N . GLY A 1 206 ? -7.753 -14.065 11.712 1.00 81.19 206 GLY A N 1
ATOM 1462 C CA . GLY A 1 206 ? -7.827 -13.692 13.126 1.00 81.19 206 GLY A CA 1
ATOM 1463 C C . GLY A 1 206 ? -7.103 -12.380 13.448 1.00 81.19 206 GLY A C 1
ATOM 1464 O O . GLY A 1 206 ? -6.605 -12.210 14.565 1.00 81.19 206 GLY A O 1
ATOM 1465 N N . ALA A 1 207 ? -7.008 -11.466 12.480 1.00 82.88 207 ALA A N 1
ATOM 1466 C CA . ALA A 1 207 ? -6.368 -10.172 12.660 1.00 82.88 207 ALA A CA 1
ATOM 1467 C C . ALA A 1 207 ? -7.163 -9.275 13.618 1.00 82.88 207 ALA A C 1
ATOM 1469 O O . ALA A 1 207 ? -8.391 -9.335 13.707 1.00 82.88 207 ALA A O 1
ATOM 1470 N N . THR A 1 208 ? -6.442 -8.413 14.333 1.00 85.81 208 THR A N 1
ATOM 1471 C CA . THR A 1 208 ? -7.029 -7.405 15.229 1.00 85.81 208 THR A CA 1
ATOM 1472 C C . THR A 1 208 ? -7.105 -6.021 14.610 1.00 85.81 208 THR A C 1
ATOM 1474 O O . THR A 1 208 ? -7.844 -5.172 15.103 1.00 85.81 208 THR A O 1
ATOM 1477 N N . SER A 1 209 ? -6.354 -5.794 13.538 1.00 88.81 209 SER A N 1
ATOM 1478 C CA . SER A 1 209 ? -6.528 -4.640 12.670 1.00 88.81 209 SER A CA 1
ATOM 1479 C C . SER A 1 209 ? -6.027 -4.944 11.263 1.00 88.81 209 SER A C 1
ATOM 1481 O O . SER A 1 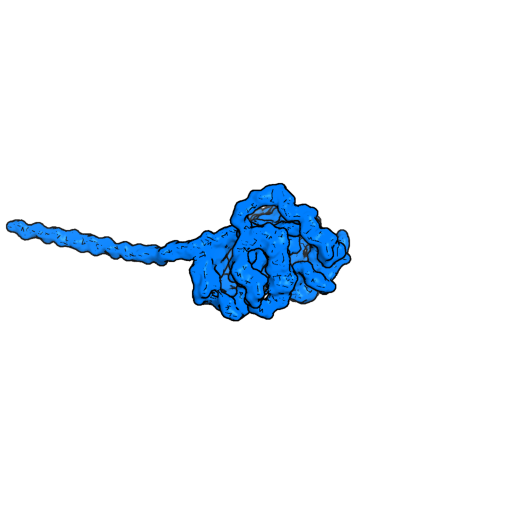209 ? -5.191 -5.831 11.058 1.00 88.81 209 SER A O 1
ATOM 1483 N N . LEU A 1 210 ? -6.552 -4.182 10.313 1.00 90.25 210 LEU A N 1
ATOM 1484 C CA . LEU A 1 210 ? -6.241 -4.214 8.893 1.00 90.25 210 LEU A CA 1
ATOM 1485 C C . LEU A 1 210 ? -5.786 -2.814 8.478 1.00 90.25 210 LEU A C 1
ATOM 1487 O O . LEU A 1 210 ? -6.415 -1.820 8.840 1.00 90.25 210 LEU A O 1
ATOM 1491 N N . VAL A 1 211 ? -4.717 -2.739 7.694 1.00 92.69 211 VAL A N 1
ATOM 1492 C CA . VAL A 1 211 ? -4.376 -1.550 6.920 1.00 92.69 211 VAL A CA 1
ATOM 1493 C C . VAL A 1 211 ? -4.432 -1.882 5.439 1.00 92.69 211 VAL A C 1
ATOM 1495 O O . VAL A 1 211 ? -3.911 -2.905 5.002 1.00 92.69 211 VAL A O 1
ATOM 1498 N N . TYR A 1 212 ? -5.046 -1.001 4.667 1.00 93.38 212 TYR A N 1
ATOM 1499 C CA . TYR A 1 212 ? -5.002 -1.002 3.216 1.00 93.38 212 TYR A CA 1
ATOM 1500 C C . TYR A 1 212 ? -4.448 0.339 2.752 1.00 93.38 212 TYR A C 1
ATOM 1502 O O . TYR A 1 212 ? -4.895 1.382 3.221 1.00 93.38 212 TYR A O 1
ATOM 1510 N N . VAL A 1 213 ? -3.470 0.324 1.851 1.00 91.94 213 VAL A N 1
ATOM 1511 C CA . VAL A 1 213 ? -2.923 1.522 1.211 1.00 91.94 213 VAL A CA 1
ATOM 1512 C C . VAL A 1 213 ? -2.829 1.261 -0.283 1.00 91.94 213 VAL A C 1
ATOM 1514 O O . VAL A 1 213 ? -2.098 0.377 -0.719 1.00 91.94 213 VAL A O 1
ATOM 1517 N N . GLN A 1 214 ? -3.539 2.063 -1.063 1.00 91.75 214 GLN A N 1
ATOM 1518 C CA . GLN A 1 214 ? -3.484 2.099 -2.515 1.00 91.75 214 GLN A CA 1
ATOM 1519 C C . GLN A 1 214 ? -2.965 3.464 -2.936 1.00 91.75 214 GLN A C 1
ATOM 1521 O O . GLN A 1 214 ? -3.537 4.499 -2.594 1.00 91.75 214 GLN A O 1
ATOM 1526 N N . VAL A 1 215 ? -1.873 3.489 -3.685 1.00 90.19 215 VAL A N 1
ATOM 1527 C CA . VAL A 1 215 ? -1.202 4.730 -4.064 1.00 90.19 215 VAL A CA 1
ATOM 1528 C C . VAL A 1 215 ? -0.828 4.728 -5.525 1.00 90.19 215 VAL A C 1
ATOM 1530 O O . VAL A 1 215 ? -0.512 3.702 -6.115 1.00 90.19 215 VAL A O 1
ATOM 1533 N N . SER A 1 216 ? -0.794 5.923 -6.087 1.00 88.81 216 SER A N 1
ATOM 1534 C CA . SER A 1 216 ? -0.165 6.210 -7.362 1.00 88.81 216 SER A CA 1
ATOM 1535 C C . SER A 1 216 ? 0.745 7.420 -7.217 1.00 88.81 216 SER A C 1
ATOM 1537 O O . SER A 1 216 ? 0.543 8.276 -6.352 1.00 88.81 216 SER A O 1
ATOM 1539 N N . GLY A 1 217 ? 1.765 7.491 -8.057 1.00 87.38 217 GLY A N 1
ATOM 1540 C CA . GLY A 1 217 ? 2.697 8.603 -8.042 1.00 87.38 217 GLY A CA 1
ATOM 1541 C C . GLY A 1 217 ? 3.664 8.539 -9.204 1.00 87.38 217 GLY A C 1
ATOM 1542 O O . GLY A 1 217 ? 3.500 7.775 -10.155 1.00 87.38 217 GLY A O 1
ATOM 1543 N N . THR A 1 218 ? 4.691 9.372 -9.135 1.00 84.31 218 THR A N 1
ATOM 1544 C CA . THR A 1 218 ? 5.779 9.354 -10.105 1.00 84.31 218 THR A CA 1
ATOM 1545 C C . THR A 1 218 ? 7.094 9.425 -9.359 1.00 84.31 218 THR A C 1
ATOM 1547 O O . THR A 1 218 ? 7.349 10.392 -8.643 1.00 84.31 218 THR A O 1
ATOM 1550 N N . VAL A 1 219 ? 7.935 8.411 -9.549 1.00 78.31 219 VAL A N 1
ATOM 1551 C CA . VAL A 1 219 ? 9.328 8.459 -9.114 1.00 78.31 219 VAL A CA 1
ATOM 1552 C C . VAL A 1 219 ? 10.029 9.500 -9.987 1.00 78.31 219 VAL A C 1
ATOM 1554 O O . VAL A 1 219 ? 10.047 9.335 -11.213 1.00 78.31 219 VAL A O 1
ATOM 1557 N N . PRO A 1 220 ? 10.565 10.592 -9.416 1.00 74.81 220 PRO A N 1
ATOM 1558 C CA . PRO A 1 220 ? 11.269 11.591 -10.201 1.00 74.81 220 PRO A CA 1
ATOM 1559 C C . PRO A 1 220 ? 12.520 10.979 -10.837 1.00 74.81 220 PRO A C 1
ATOM 1561 O O . PRO A 1 220 ? 13.166 10.105 -10.262 1.00 74.81 220 PRO A O 1
ATOM 1564 N N . ALA A 1 221 ? 12.878 11.454 -12.030 1.00 66.75 221 ALA A N 1
ATOM 1565 C CA . ALA A 1 221 ? 14.127 11.051 -12.663 1.00 66.75 221 ALA A CA 1
ATOM 1566 C C . ALA A 1 221 ? 15.308 11.447 -11.763 1.00 66.75 221 ALA A C 1
ATOM 1568 O O . ALA A 1 221 ? 15.418 12.609 -11.358 1.00 66.75 221 ALA A O 1
ATOM 1569 N N . ALA A 1 222 ? 16.202 10.501 -11.473 1.00 61.94 222 ALA A N 1
ATOM 1570 C CA . ALA A 1 222 ? 17.422 10.793 -10.732 1.00 61.94 222 ALA A CA 1
ATOM 1571 C C . ALA A 1 222 ? 18.244 11.856 -11.483 1.00 61.94 222 ALA A C 1
ATOM 1573 O O . ALA A 1 222 ? 18.440 11.769 -12.700 1.00 61.94 222 ALA A O 1
ATOM 1574 N N . ASN A 1 223 ? 18.749 12.866 -10.769 1.00 50.31 223 ASN A N 1
ATOM 1575 C CA . ASN A 1 223 ? 19.585 13.914 -11.357 1.00 50.31 223 ASN A CA 1
ATOM 1576 C C . ASN A 1 223 ? 20.883 13.305 -11.922 1.00 50.31 223 ASN A C 1
ATOM 1578 O O . ASN A 1 223 ? 21.844 13.079 -11.192 1.00 50.31 223 ASN A O 1
ATOM 1582 N N . GLY A 1 224 ? 20.915 13.054 -13.235 1.00 52.22 224 GLY A N 1
ATOM 1583 C CA . GLY A 1 224 ? 22.046 12.421 -13.927 1.00 52.22 224 GLY A CA 1
ATOM 1584 C C . GLY A 1 224 ? 21.947 10.898 -14.084 1.00 52.22 224 GLY A C 1
ATOM 1585 O O . GLY A 1 224 ? 22.875 10.298 -14.625 1.00 52.22 224 GLY A O 1
ATOM 1586 N N . GLY A 1 225 ? 20.841 10.282 -13.657 1.00 50.22 225 GLY A N 1
ATOM 1587 C CA . GLY A 1 225 ? 20.522 8.881 -13.934 1.00 50.22 225 GLY A CA 1
ATOM 1588 C C . GLY A 1 225 ? 19.875 8.692 -15.310 1.00 50.22 225 GLY A C 1
ATOM 1589 O O . GLY A 1 225 ? 19.324 9.620 -15.898 1.00 50.22 225 GLY A O 1
ATOM 1590 N N . SER A 1 226 ? 19.940 7.474 -15.846 1.00 47.28 226 SER A N 1
ATOM 1591 C CA . SER A 1 226 ? 19.362 7.104 -17.148 1.00 47.28 226 SER A CA 1
ATOM 1592 C C . SER A 1 226 ? 17.868 6.752 -17.104 1.00 47.28 226 SER A C 1
ATOM 1594 O O . SER A 1 226 ? 17.318 6.346 -18.126 1.00 47.28 226 SER A O 1
ATOM 1596 N N . TRP A 1 227 ? 17.220 6.862 -15.942 1.00 51.38 227 TRP A N 1
ATOM 1597 C CA . TRP A 1 227 ? 15.840 6.423 -15.742 1.00 51.38 227 TRP A CA 1
ATOM 1598 C C . TRP A 1 227 ? 14.882 7.605 -15.945 1.00 51.38 227 TRP A C 1
ATOM 1600 O O . TRP A 1 227 ? 15.075 8.647 -15.311 1.00 51.38 227 TRP A O 1
ATOM 1610 N N . PRO A 1 228 ? 13.877 7.494 -16.836 1.00 60.22 228 PRO A N 1
ATOM 1611 C CA . PRO A 1 228 ? 12.844 8.515 -16.952 1.00 60.22 228 PRO A CA 1
ATOM 1612 C C . PRO A 1 228 ? 12.051 8.609 -15.643 1.00 60.22 228 PRO A C 1
ATOM 1614 O O . PRO A 1 228 ? 12.134 7.730 -14.791 1.00 60.22 228 PRO A O 1
ATOM 1617 N N . ALA A 1 229 ? 11.261 9.670 -15.488 1.00 69.19 229 ALA A N 1
ATOM 1618 C CA . ALA A 1 229 ? 10.255 9.701 -14.436 1.00 69.19 229 ALA A CA 1
ATOM 1619 C C . ALA A 1 229 ? 9.317 8.489 -14.609 1.00 69.19 229 ALA A C 1
ATOM 1621 O O . ALA A 1 229 ? 8.797 8.288 -15.707 1.00 69.19 229 ALA A O 1
ATOM 1622 N N . MET A 1 230 ? 9.142 7.680 -13.562 1.00 67.31 230 MET A N 1
ATOM 1623 C CA . MET A 1 230 ? 8.404 6.412 -13.645 1.00 67.31 230 MET A CA 1
ATOM 1624 C C . MET A 1 230 ? 7.076 6.526 -12.906 1.00 67.31 230 MET A C 1
ATOM 1626 O O . MET A 1 230 ? 7.090 6.733 -11.687 1.00 67.31 230 MET A O 1
ATOM 1630 N N . PRO A 1 231 ? 5.932 6.386 -13.596 1.00 74.75 231 PRO A N 1
ATOM 1631 C CA . PRO A 1 231 ? 4.661 6.152 -12.937 1.00 74.75 231 PRO A CA 1
ATOM 1632 C C . PRO A 1 231 ? 4.749 4.896 -12.078 1.00 74.75 231 PRO A C 1
ATOM 1634 O O . PRO A 1 231 ? 5.265 3.867 -12.525 1.00 74.75 231 PRO A O 1
ATOM 1637 N N . ILE A 1 232 ? 4.228 4.992 -10.860 1.00 76.06 232 ILE A N 1
ATOM 1638 C CA . ILE A 1 232 ? 4.086 3.854 -9.961 1.00 76.06 232 ILE A CA 1
ATOM 1639 C C . ILE A 1 232 ? 2.651 3.732 -9.490 1.00 76.06 232 ILE A C 1
ATOM 1641 O O . ILE A 1 232 ? 1.960 4.737 -9.307 1.00 76.06 232 ILE A O 1
ATOM 1645 N N . TYR A 1 233 ? 2.238 2.494 -9.276 1.00 76.25 233 TYR A N 1
ATOM 1646 C CA . TYR A 1 233 ? 1.020 2.145 -8.572 1.00 76.25 233 TYR A CA 1
ATOM 1647 C C . TYR A 1 233 ? 1.360 1.070 -7.546 1.00 76.25 233 TYR A C 1
ATOM 1649 O O . TYR A 1 233 ? 2.054 0.111 -7.875 1.00 76.25 233 TYR A O 1
ATOM 1657 N N . GLY A 1 234 ? 0.924 1.251 -6.306 1.00 76.88 234 GLY A N 1
ATOM 1658 C CA . GLY A 1 234 ? 1.240 0.358 -5.200 1.00 76.88 234 GLY A CA 1
ATOM 1659 C C . GLY A 1 234 ? -0.012 -0.015 -4.430 1.00 76.88 234 GLY A C 1
ATOM 1660 O O . GLY A 1 234 ? -0.832 0.854 -4.136 1.00 76.88 234 GLY A O 1
ATOM 1661 N N . VAL A 1 235 ? -0.133 -1.292 -4.083 1.00 77.62 235 VAL A N 1
ATOM 1662 C CA . VAL A 1 235 ? -1.137 -1.796 -3.144 1.00 77.62 235 VAL A CA 1
ATOM 1663 C C . VAL A 1 235 ? -0.409 -2.463 -1.995 1.00 77.62 235 VAL A C 1
ATOM 1665 O O . VAL A 1 235 ? 0.478 -3.285 -2.210 1.00 77.62 235 VAL A O 1
ATOM 1668 N N . ILE A 1 236 ? -0.791 -2.098 -0.778 1.00 79.19 236 ILE A N 1
ATOM 1669 C CA . ILE A 1 236 ? -0.298 -2.669 0.466 1.00 79.19 236 ILE A CA 1
ATOM 1670 C C . ILE A 1 236 ? -1.509 -3.086 1.289 1.00 79.19 236 ILE A C 1
ATOM 1672 O O . ILE A 1 236 ? -2.400 -2.280 1.552 1.00 79.19 236 ILE A O 1
ATOM 1676 N N . VAL A 1 237 ? -1.510 -4.332 1.735 1.00 77.75 237 VAL A N 1
ATOM 1677 C CA . VAL A 1 237 ? -2.453 -4.873 2.708 1.00 77.75 237 VAL A CA 1
ATOM 1678 C C . VAL A 1 237 ? -1.623 -5.338 3.887 1.00 77.75 237 VAL A C 1
ATOM 1680 O O . VAL A 1 237 ? -0.734 -6.161 3.712 1.00 77.75 237 VAL A O 1
ATOM 1683 N N . GLY A 1 238 ? -1.872 -4.816 5.079 1.00 77.69 238 GLY A N 1
ATOM 1684 C CA . GLY A 1 238 ? -1.155 -5.213 6.281 1.00 77.69 238 GLY A CA 1
ATOM 1685 C C . GLY A 1 238 ? -2.105 -5.664 7.376 1.00 77.69 238 GLY A C 1
ATOM 1686 O O . GLY A 1 238 ? -3.173 -5.086 7.553 1.00 77.69 238 GLY A O 1
ATOM 1687 N N . LEU A 1 239 ? -1.705 -6.676 8.142 1.00 80.25 239 LEU A N 1
ATOM 1688 C CA . LEU A 1 239 ? -2.473 -7.166 9.289 1.00 80.25 239 LEU A CA 1
ATOM 1689 C C . LEU A 1 239 ? -1.662 -7.003 10.576 1.00 80.25 239 LEU A C 1
ATOM 1691 O O . LEU A 1 239 ? -0.448 -7.225 10.594 1.00 80.25 239 LEU A O 1
ATOM 1695 N N . SER A 1 240 ? -2.340 -6.653 11.669 1.00 81.00 240 SER A N 1
ATOM 1696 C CA . SER A 1 240 ? -1.800 -6.836 13.018 1.00 81.00 240 SER A CA 1
ATOM 1697 C C . SER A 1 240 ? -2.464 -8.054 13.661 1.00 81.00 240 SER A C 1
ATOM 1699 O O . SER A 1 240 ? -3.671 -8.264 13.524 1.00 81.00 240 SER A O 1
ATOM 1701 N N . SER A 1 241 ? -1.685 -8.882 14.361 1.00 68.69 241 SER A N 1
ATOM 1702 C CA . SER A 1 241 ? -2.234 -9.967 15.179 1.00 68.69 241 SER A CA 1
ATOM 1703 C C . SER A 1 241 ? -2.063 -9.650 16.659 1.00 68.69 241 SER A C 1
ATOM 1705 O O . SER A 1 241 ? -0.992 -9.225 17.101 1.00 68.69 241 SER A O 1
ATOM 1707 N N . ALA A 1 242 ? -3.083 -9.954 17.462 1.00 48.28 242 ALA A N 1
ATOM 1708 C CA . ALA A 1 242 ? -2.908 -10.156 18.893 1.00 48.28 242 ALA A CA 1
ATOM 1709 C C . ALA A 1 242 ? -2.299 -11.547 19.128 1.00 48.28 242 ALA A C 1
ATOM 1711 O O . ALA A 1 242 ? -2.953 -12.453 19.628 1.00 48.28 242 ALA A O 1
ATOM 1712 N N . THR A 1 243 ? -1.011 -11.699 18.819 1.00 38.19 243 THR A N 1
ATOM 1713 C CA . THR A 1 243 ? -0.219 -12.935 18.980 1.00 38.19 243 THR A CA 1
ATOM 1714 C C . THR A 1 243 ? -0.522 -14.018 17.930 1.00 38.19 243 THR A C 1
ATOM 1716 O O . THR A 1 243 ? -1.650 -14.505 17.853 1.00 38.19 243 THR A O 1
ATOM 1719 N N . PRO A 1 244 ? 0.479 -14.500 17.171 1.00 35.59 244 PRO A N 1
ATOM 1720 C CA . PRO A 1 244 ? 0.287 -15.642 16.288 1.00 35.59 244 PRO A CA 1
ATOM 1721 C C . PRO A 1 244 ? 0.097 -16.905 17.139 1.00 35.59 244 PRO A C 1
ATOM 1723 O O . PRO A 1 244 ? 1.007 -17.323 17.858 1.00 35.59 244 PRO A O 1
ATOM 1726 N N . THR A 1 245 ? -1.075 -17.538 17.065 1.00 35.50 245 THR A N 1
ATOM 1727 C CA . THR A 1 245 ? -1.193 -18.944 17.474 1.00 35.50 245 THR A CA 1
ATOM 1728 C C . THR A 1 245 ? -0.894 -19.802 16.253 1.00 35.50 245 THR A C 1
ATOM 1730 O O . THR A 1 245 ? -1.564 -19.719 15.231 1.00 35.50 245 THR A O 1
ATOM 1733 N N . ALA A 1 246 ? 0.182 -20.578 16.345 1.00 38.38 246 ALA A N 1
ATOM 1734 C CA . ALA A 1 246 ? 0.877 -21.229 15.236 1.00 38.38 246 ALA A CA 1
ATOM 1735 C C . ALA A 1 246 ? 0.096 -22.339 14.489 1.00 38.38 246 ALA A C 1
ATOM 1737 O O . ALA A 1 246 ? 0.715 -23.130 13.787 1.00 38.38 246 ALA A O 1
ATOM 1738 N N . GLU A 1 247 ? -1.229 -22.446 14.632 1.00 37.91 247 GLU A N 1
ATOM 1739 C CA . GLU A 1 247 ? -1.988 -23.598 14.116 1.00 37.91 247 GLU A CA 1
ATOM 1740 C C . GLU A 1 247 ? -3.355 -23.283 13.472 1.00 37.91 247 GLU A C 1
ATOM 1742 O O . GLU A 1 247 ? -3.997 -24.214 12.988 1.00 37.91 247 GLU A O 1
ATOM 1747 N N . SER A 1 248 ? -3.835 -22.032 13.402 1.00 40.12 248 SER A N 1
ATOM 1748 C CA . SER A 1 248 ? -5.230 -21.785 12.976 1.00 40.12 248 SER A CA 1
ATOM 1749 C C . SER A 1 248 ? -5.474 -21.455 11.495 1.00 40.12 248 SER A C 1
ATOM 1751 O O . SER A 1 248 ? -6.635 -21.473 11.093 1.00 40.12 248 SER A O 1
ATOM 1753 N N . SER A 1 249 ? -4.466 -21.208 10.650 1.00 39.72 249 SER A N 1
ATOM 1754 C CA . SER A 1 249 ? -4.723 -20.688 9.287 1.00 39.72 249 SER A CA 1
ATOM 1755 C C . SER A 1 249 ? -4.933 -21.744 8.181 1.00 39.72 249 SER A C 1
ATOM 1757 O O . SER A 1 249 ? -5.403 -21.425 7.095 1.00 39.72 249 SER A O 1
ATOM 1759 N N . LEU A 1 250 ? -4.711 -23.039 8.439 1.00 40.75 250 LEU A N 1
ATOM 1760 C CA . LEU A 1 250 ? -4.756 -24.070 7.379 1.00 40.75 250 LEU A CA 1
ATOM 1761 C C . LEU A 1 250 ? -6.164 -24.591 7.008 1.00 40.75 250 LEU A C 1
ATOM 1763 O O . LEU A 1 250 ? -6.292 -25.439 6.118 1.00 40.75 250 LEU A O 1
ATOM 1767 N N . GLY A 1 251 ? -7.224 -24.144 7.691 1.00 34.44 251 GLY A N 1
ATOM 1768 C CA . GLY A 1 251 ? -8.549 -24.780 7.622 1.00 34.44 251 GLY A CA 1
ATOM 1769 C C . GLY A 1 251 ? -9.648 -24.037 6.854 1.00 34.44 251 GLY A C 1
ATOM 1770 O O . GLY A 1 251 ? -10.478 -24.698 6.229 1.00 34.44 251 GLY A O 1
ATOM 1771 N N . ALA A 1 252 ? -9.690 -22.702 6.902 1.00 38.06 252 ALA A N 1
ATOM 1772 C CA . ALA A 1 252 ? -10.902 -21.947 6.549 1.00 38.06 252 ALA A CA 1
ATOM 1773 C C . ALA A 1 252 ? -11.043 -21.623 5.046 1.00 38.06 252 ALA A C 1
ATOM 1775 O O . ALA A 1 252 ? -12.149 -21.679 4.504 1.00 38.06 252 ALA A O 1
ATOM 1776 N N . ILE A 1 253 ? -9.929 -21.417 4.334 1.00 37.75 253 ILE A N 1
ATOM 1777 C CA . ILE A 1 253 ? -9.935 -20.973 2.924 1.00 37.75 253 ILE A CA 1
ATOM 1778 C C . ILE A 1 253 ? -10.426 -22.069 1.954 1.00 37.75 253 ILE A C 1
ATOM 1780 O O . ILE A 1 253 ? -10.891 -21.780 0.856 1.00 37.75 253 ILE A O 1
ATOM 1784 N N . LYS A 1 254 ? -10.437 -23.346 2.364 1.00 34.69 254 LYS A N 1
ATOM 1785 C CA . LYS A 1 254 ? -10.914 -24.462 1.518 1.00 34.69 254 LYS A CA 1
ATOM 1786 C C . LYS A 1 254 ? -12.417 -24.455 1.212 1.00 34.69 254 LYS A C 1
ATOM 1788 O O . LYS A 1 254 ? -12.861 -25.336 0.483 1.00 34.69 254 LYS A O 1
ATOM 1793 N N . SER A 1 255 ? -13.208 -23.553 1.797 1.00 32.84 255 SER A N 1
ATOM 1794 C CA . SER A 1 255 ? -14.673 -23.582 1.659 1.00 32.84 255 SER A CA 1
ATOM 1795 C C . SER A 1 255 ? -15.276 -22.476 0.790 1.00 32.84 255 SER A C 1
ATOM 1797 O O . SER A 1 255 ? -16.483 -22.510 0.559 1.00 32.84 255 SER A O 1
ATOM 1799 N N . LEU A 1 256 ? -14.461 -21.544 0.281 1.00 36.38 256 LEU A N 1
ATOM 1800 C CA . LEU A 1 256 ? -14.935 -20.406 -0.519 1.00 36.38 256 LEU A CA 1
ATOM 1801 C C . LEU A 1 256 ? -14.696 -20.537 -2.034 1.00 36.38 256 LEU A C 1
ATOM 1803 O O . LEU A 1 256 ? -15.216 -19.708 -2.777 1.00 36.38 256 LEU A O 1
ATOM 1807 N N . PHE A 1 257 ? -14.009 -21.589 -2.501 1.00 40.31 257 PHE A N 1
ATOM 1808 C CA . PHE A 1 257 ? -13.758 -21.841 -3.928 1.00 40.31 257 PHE A CA 1
ATOM 1809 C C . PHE A 1 257 ? -13.852 -23.329 -4.288 1.00 40.31 257 PHE A C 1
ATOM 1811 O O . PHE A 1 257 ? -13.202 -24.152 -3.600 1.00 40.31 257 PHE A O 1
#

pLDDT: mean 70.21, std 20.74, range [24.98, 97.19]